Protein AF-A0AAD6XZE3-F1 (afdb_monomer_lite)

Radius of gyration: 22.95 Å; chains: 1; bounding box: 67×25×69 Å

InterPro domains:
  IPR045340 Domain of unknown function DUF6533 [PF20151] (30-71)

pLDDT: mean 84.62, std 9.64, range [57.0, 96.19]

Sequence (207 aa):
MSAASLAQEEEEFVAALQLFTGLRYFVSVPFITLVFDHLVTIDQEVTMIWTNPTVRWHSKLAFFINRYLPPAIISYVVYTQLTFFEPLRTCQFGPTPRVLTGMMCVTSLFDFALVALVLFNAIDRPRRTNIELISALENDGAGLFVTIFALRFSEVFISLYRPTAEVFVAVTTVWALCTMINSRFHMRLEGLALATARGAVIMLEDM

Secondary structure (DSSP, 8-state):
--HHHHHHHHHHHHHHHHHHHHHHHHTHHHHHHHHHHHHHHHHHHIIIIIS-TTS-HHHHHHHHHHHHHHHHHHHHHHHHHEEEEGGGTEEEEPPPPHHHHHHHHHHHHHHHHHHHHHHHHHHH----S--HHHHHHHHHHHHHHHHHHHHHHHHHHHHHHS-HHHHHHHHHHHHHHHHHHHHHHHHHHHHHHHHHHHHHHHHHH--

Structure (mmCIF, N/CA/C/O backbone):
data_AF-A0AAD6XZE3-F1
#
_entry.id   AF-A0AAD6XZE3-F1
#
loop_
_atom_site.group_PDB
_atom_site.id
_atom_site.type_symbol
_atom_site.label_atom_id
_atom_site.label_alt_id
_atom_site.label_comp_id
_atom_site.label_asym_id
_atom_site.label_entity_id
_atom_site.label_seq_id
_atom_site.pdbx_PDB_ins_code
_atom_site.Cartn_x
_atom_site.Cartn_y
_atom_site.Cartn_z
_atom_site.occupancy
_atom_site.B_iso_or_equiv
_atom_site.auth_seq_id
_atom_site.auth_comp_id
_atom_site.auth_asym_id
_atom_site.auth_atom_id
_atom_site.pdbx_PDB_model_num
ATOM 1 N N . MET A 1 1 ? 34.463 -1.446 -31.726 1.00 57.00 1 MET A N 1
ATOM 2 C CA . MET A 1 1 ? 33.698 -2.343 -30.833 1.00 57.00 1 MET A CA 1
ATOM 3 C C . MET A 1 1 ? 34.294 -3.732 -30.971 1.00 57.00 1 MET A C 1
ATOM 5 O O . MET A 1 1 ? 34.508 -4.146 -32.103 1.00 57.00 1 MET A O 1
ATOM 9 N N . SER A 1 2 ? 34.693 -4.382 -29.876 1.00 81.56 2 SER A N 1
ATOM 10 C CA . SER A 1 2 ? 35.358 -5.696 -29.928 1.00 81.56 2 SER A CA 1
ATOM 11 C C . SER A 1 2 ? 34.301 -6.809 -29.907 1.00 81.56 2 SER A C 1
ATOM 13 O O . SER A 1 2 ? 33.201 -6.604 -29.402 1.00 81.56 2 SER A O 1
ATOM 15 N N . ALA A 1 3 ? 34.606 -7.993 -30.441 1.00 78.38 3 ALA A N 1
ATOM 16 C CA . ALA A 1 3 ? 33.683 -9.132 -30.395 1.00 78.38 3 ALA A CA 1
ATOM 17 C C . ALA A 1 3 ? 33.263 -9.499 -28.954 1.00 78.38 3 ALA A C 1
ATOM 19 O O . ALA A 1 3 ? 32.143 -9.947 -28.736 1.00 78.38 3 ALA A O 1
ATOM 20 N N . ALA A 1 4 ? 34.124 -9.231 -27.966 1.00 78.25 4 ALA A N 1
ATOM 21 C CA . ALA A 1 4 ? 33.816 -9.452 -26.556 1.00 78.25 4 ALA A CA 1
ATOM 22 C C . ALA A 1 4 ? 32.782 -8.452 -26.009 1.00 78.25 4 ALA A C 1
ATOM 24 O O . ALA A 1 4 ? 31.942 -8.838 -25.207 1.00 78.25 4 ALA A O 1
ATOM 25 N N . SER A 1 5 ? 32.792 -7.192 -26.470 1.00 79.81 5 SER A N 1
ATOM 26 C CA . SER A 1 5 ? 31.780 -6.214 -26.041 1.00 79.81 5 SER A CA 1
ATOM 27 C C . SER A 1 5 ? 30.401 -6.516 -26.631 1.00 79.81 5 SER A C 1
ATOM 29 O O . SER A 1 5 ? 29.406 -6.274 -25.968 1.00 79.81 5 SER A O 1
ATOM 31 N N . LEU A 1 6 ? 30.347 -7.079 -27.845 1.00 79.94 6 LEU A N 1
ATOM 32 C CA . LEU A 1 6 ? 29.091 -7.506 -28.477 1.00 79.94 6 LEU A CA 1
ATOM 33 C C . LEU A 1 6 ? 28.470 -8.714 -27.769 1.00 79.94 6 LEU A C 1
ATOM 35 O O . LEU A 1 6 ? 27.278 -8.705 -27.490 1.00 79.94 6 LEU A O 1
ATOM 39 N N . ALA A 1 7 ? 29.278 -9.726 -27.442 1.00 78.94 7 ALA A N 1
ATOM 40 C CA . ALA A 1 7 ? 28.796 -10.902 -26.718 1.00 78.94 7 ALA A CA 1
ATOM 41 C C . ALA A 1 7 ? 28.277 -10.540 -25.315 1.00 78.94 7 ALA A C 1
ATOM 43 O O . ALA A 1 7 ? 27.267 -11.075 -24.870 1.00 78.94 7 ALA A O 1
ATOM 44 N N . GLN A 1 8 ? 28.942 -9.596 -24.641 1.00 85.62 8 GLN A N 1
ATOM 45 C CA . GLN A 1 8 ? 28.521 -9.117 -23.326 1.00 85.62 8 GLN A CA 1
ATOM 46 C C . GLN A 1 8 ? 27.208 -8.319 -23.388 1.00 85.62 8 GLN A C 1
ATOM 48 O O . GLN A 1 8 ? 26.347 -8.490 -22.530 1.00 85.62 8 GLN A O 1
ATOM 53 N N . GLU A 1 9 ? 27.027 -7.495 -24.421 1.00 82.75 9 GLU A N 1
ATOM 54 C CA . GLU A 1 9 ? 25.785 -6.746 -24.652 1.00 82.75 9 GLU A CA 1
ATOM 55 C C . GLU A 1 9 ? 24.608 -7.682 -24.988 1.00 82.75 9 GLU A C 1
ATOM 57 O O . GLU A 1 9 ? 23.484 -7.467 -24.535 1.00 82.75 9 GLU A O 1
ATOM 62 N N . GLU A 1 10 ? 24.866 -8.766 -25.725 1.00 83.44 10 GLU A N 1
ATOM 63 C CA . GLU A 1 10 ? 23.858 -9.773 -26.070 1.00 83.44 10 GLU A CA 1
ATOM 64 C C . GLU A 1 10 ? 23.417 -10.598 -24.848 1.00 83.44 10 GLU A C 1
ATOM 66 O O . GLU A 1 10 ? 22.222 -10.827 -24.654 1.00 83.44 10 GLU A O 1
ATOM 71 N N . GLU A 1 11 ? 24.350 -10.990 -23.976 1.00 83.44 11 GLU A N 1
ATOM 72 C CA . GLU A 1 11 ? 24.034 -11.713 -22.737 1.00 83.44 11 GLU A CA 1
ATOM 73 C C . 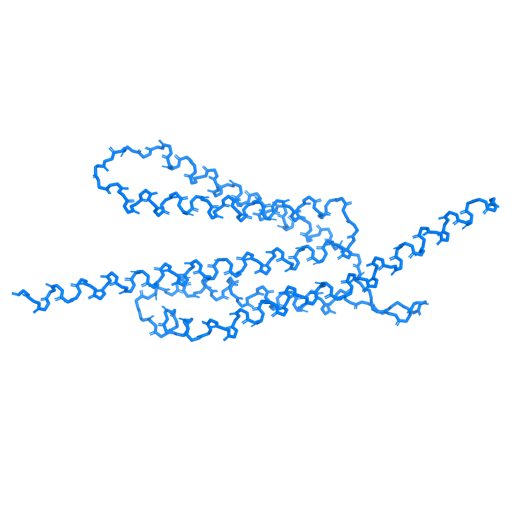GLU A 1 11 ? 23.236 -10.840 -21.753 1.00 83.44 11 GLU A C 1
ATOM 75 O O . GLU A 1 11 ? 22.233 -11.287 -21.186 1.00 83.44 11 GLU A O 1
ATOM 80 N N . GLU A 1 12 ? 23.614 -9.566 -21.613 1.00 81.88 12 GLU A N 1
ATOM 81 C CA . GLU A 1 12 ? 22.887 -8.587 -20.798 1.00 81.88 12 GLU A CA 1
ATOM 82 C C . GLU A 1 12 ? 21.468 -8.343 -21.345 1.00 81.88 12 GLU A C 1
ATOM 84 O O . GLU A 1 12 ? 20.495 -8.288 -20.583 1.00 81.88 12 GLU A O 1
ATOM 89 N N . PHE A 1 13 ? 21.317 -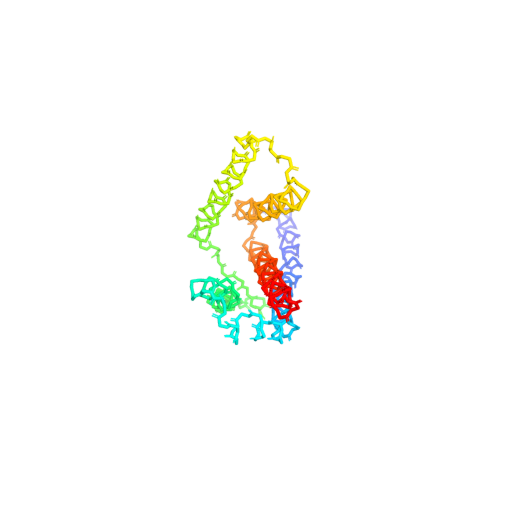8.300 -22.672 1.00 79.50 13 PHE A N 1
ATOM 90 C CA . PHE A 1 13 ? 20.022 -8.176 -23.338 1.00 79.50 13 PHE A CA 1
ATOM 91 C C . PHE A 1 13 ? 19.121 -9.405 -23.125 1.00 79.50 13 PHE A C 1
ATOM 93 O O . PHE A 1 13 ? 17.934 -9.256 -22.817 1.00 79.50 13 PHE A O 1
ATOM 100 N N . VAL A 1 14 ? 19.662 -10.623 -23.235 1.00 78.25 14 VAL A N 1
ATOM 101 C CA . VAL A 1 14 ? 18.907 -11.870 -23.006 1.00 78.25 14 VAL A CA 1
ATOM 102 C C . VAL A 1 14 ? 18.462 -11.989 -21.546 1.00 78.25 14 VAL A C 1
ATOM 104 O O . VAL A 1 14 ? 17.305 -12.339 -21.284 1.00 78.25 14 VAL A O 1
ATOM 107 N N . ALA A 1 15 ? 19.334 -11.647 -20.594 1.00 76.50 15 ALA A N 1
ATOM 108 C CA . ALA A 1 15 ? 18.998 -11.629 -19.172 1.00 76.50 15 ALA A CA 1
ATOM 109 C C . ALA A 1 15 ? 17.876 -10.621 -18.867 1.00 76.50 15 ALA A C 1
ATOM 111 O O . ALA A 1 15 ? 16.913 -10.948 -18.163 1.00 76.50 15 ALA A O 1
ATOM 112 N N . ALA A 1 16 ? 17.941 -9.423 -19.458 1.00 68.94 16 ALA A N 1
ATOM 113 C CA . ALA A 1 16 ? 16.872 -8.436 -19.355 1.00 68.94 16 ALA A CA 1
ATOM 114 C C . ALA A 1 16 ? 15.546 -8.985 -19.912 1.00 68.94 16 ALA A C 1
ATOM 116 O O . ALA A 1 16 ? 14.505 -8.851 -19.267 1.00 68.94 16 ALA A O 1
ATOM 117 N N . LEU A 1 17 ? 15.567 -9.670 -21.060 1.00 70.25 17 LEU A N 1
ATOM 118 C CA . LEU A 1 17 ? 14.371 -10.242 -21.692 1.00 70.25 17 LEU A CA 1
ATOM 119 C C . LEU A 1 17 ? 13.642 -11.264 -20.807 1.00 70.25 17 LEU A C 1
ATOM 121 O O . LEU A 1 17 ? 12.409 -11.256 -20.711 1.00 70.25 17 LEU A O 1
ATOM 125 N N . GLN A 1 18 ? 14.397 -12.152 -20.157 1.00 70.56 18 GLN A N 1
ATOM 126 C CA . GLN A 1 18 ? 13.839 -13.158 -19.251 1.00 70.56 18 GLN A CA 1
ATOM 127 C C . GLN A 1 18 ? 13.216 -12.504 -18.013 1.00 70.56 18 GLN A C 1
ATOM 129 O O . GLN A 1 18 ? 12.097 -12.857 -17.626 1.00 70.56 18 GLN A O 1
ATOM 134 N N . LEU A 1 19 ? 13.890 -11.496 -17.449 1.00 67.38 19 LEU A N 1
ATOM 135 C CA . LEU A 1 19 ? 13.384 -10.709 -16.326 1.00 67.38 19 LEU A CA 1
ATOM 136 C C . LEU A 1 19 ? 12.071 -9.990 -16.690 1.00 67.38 19 LEU A C 1
ATOM 138 O O . LEU A 1 19 ? 11.085 -10.087 -15.957 1.00 67.38 19 LEU A O 1
ATOM 142 N N . PHE A 1 20 ? 12.020 -9.336 -17.855 1.00 65.50 20 PHE A N 1
ATOM 143 C CA . PHE A 1 20 ? 10.817 -8.664 -18.360 1.00 65.50 20 PHE A CA 1
ATOM 144 C C . PHE A 1 20 ? 9.639 -9.628 -18.549 1.00 65.50 20 PHE A C 1
ATOM 146 O O . PHE A 1 20 ? 8.503 -9.303 -18.191 1.00 65.50 20 PHE A O 1
ATOM 153 N N . THR A 1 21 ? 9.899 -10.826 -19.077 1.00 65.00 21 THR A N 1
ATOM 154 C CA . THR A 1 21 ? 8.858 -11.837 -19.320 1.00 65.00 21 THR A CA 1
ATOM 155 C C . THR A 1 21 ? 8.277 -12.378 -18.013 1.00 65.00 21 THR A C 1
ATOM 157 O O . THR A 1 21 ? 7.060 -12.538 -17.905 1.00 65.00 21 THR A O 1
ATOM 160 N N . GLY A 1 22 ? 9.120 -12.603 -16.999 1.00 62.88 22 GLY A N 1
ATOM 161 C CA . GLY A 1 22 ? 8.670 -12.996 -15.665 1.00 62.88 22 GLY A CA 1
ATOM 162 C C . GLY A 1 22 ? 7.812 -11.912 -15.008 1.00 62.88 22 GLY A C 1
ATOM 163 O O . GLY A 1 22 ? 6.680 -12.175 -14.600 1.00 62.88 22 GLY A O 1
ATOM 164 N N . LEU A 1 23 ? 8.308 -10.670 -14.971 1.00 65.44 23 LEU A N 1
ATOM 165 C CA . LEU A 1 23 ? 7.661 -9.543 -14.281 1.00 65.44 23 LEU A CA 1
ATOM 166 C C . LEU A 1 23 ? 6.268 -9.195 -14.832 1.00 65.44 23 LEU A C 1
ATOM 168 O O . LEU A 1 23 ? 5.421 -8.713 -14.078 1.00 65.44 23 LEU A O 1
ATOM 172 N N . ARG A 1 24 ? 5.991 -9.501 -16.109 1.00 64.81 24 ARG A N 1
ATOM 173 C CA . ARG A 1 24 ? 4.678 -9.286 -16.745 1.00 64.81 24 ARG A CA 1
ATOM 174 C C . ARG A 1 24 ? 3.528 -9.920 -15.960 1.00 64.81 24 ARG A C 1
ATOM 176 O O . ARG A 1 24 ? 2.470 -9.308 -15.820 1.00 64.81 24 ARG A O 1
ATOM 183 N N . TYR A 1 25 ? 3.724 -11.134 -15.452 1.00 67.19 25 TYR A N 1
ATOM 184 C CA . TYR A 1 25 ? 2.686 -11.846 -14.706 1.00 67.19 25 TYR A CA 1
ATOM 185 C C . TYR A 1 25 ? 2.654 -11.436 -13.232 1.00 67.19 25 TYR A C 1
ATOM 187 O O . TYR A 1 25 ? 1.579 -11.392 -12.633 1.00 67.19 25 TYR A O 1
ATOM 195 N N . PHE A 1 26 ? 3.800 -11.052 -12.664 1.00 78.69 26 PHE A N 1
ATOM 196 C CA . PHE A 1 26 ? 3.901 -10.699 -11.248 1.00 78.69 26 PHE A CA 1
ATOM 197 C C . PHE A 1 26 ? 3.143 -9.426 -10.864 1.00 78.69 26 PHE A C 1
ATOM 199 O O . PHE A 1 26 ? 2.644 -9.374 -9.749 1.00 78.69 26 PHE A O 1
ATOM 206 N N . VAL A 1 27 ? 2.966 -8.443 -11.759 1.00 77.44 27 VAL A N 1
ATOM 207 C CA . VAL A 1 27 ? 2.152 -7.241 -11.449 1.00 77.44 27 VAL A CA 1
ATOM 208 C C . VAL A 1 27 ? 0.665 -7.577 -11.272 1.00 77.44 27 VAL A C 1
ATOM 210 O O . VAL A 1 27 ? -0.040 -6.924 -10.505 1.00 77.44 27 VAL A O 1
ATOM 213 N N . SER A 1 28 ? 0.170 -8.613 -11.954 1.00 82.31 28 SER A N 1
ATOM 214 C CA . SER A 1 28 ? -1.251 -8.987 -11.887 1.00 82.31 28 SER A CA 1
ATOM 215 C C . SER A 1 28 ? -1.600 -9.732 -10.596 1.00 82.31 28 SER A C 1
ATOM 217 O O . SER A 1 28 ? -2.721 -9.623 -10.106 1.00 82.31 28 SER A O 1
ATOM 219 N N . VAL A 1 29 ? -0.641 -10.461 -10.016 1.00 89.00 29 VAL A N 1
ATOM 220 C CA . VAL A 1 29 ? -0.820 -11.247 -8.783 1.00 89.00 29 VAL A CA 1
ATOM 221 C C . VAL A 1 29 ? -1.329 -10.407 -7.600 1.00 89.00 29 VAL A C 1
ATOM 223 O O . VAL A 1 29 ? -2.368 -10.770 -7.037 1.00 89.00 29 VAL A O 1
ATOM 226 N N . PRO A 1 30 ? -0.681 -9.291 -7.205 1.00 89.31 30 PRO A N 1
ATOM 227 C CA . PRO A 1 30 ? -1.145 -8.501 -6.073 1.00 89.31 30 PRO A CA 1
ATOM 228 C C . PRO A 1 30 ? -2.511 -7.874 -6.337 1.00 89.31 30 PRO A C 1
ATOM 230 O O . PRO A 1 30 ? -3.341 -7.852 -5.435 1.00 89.31 30 PRO A O 1
ATOM 233 N N . PHE A 1 31 ? -2.797 -7.453 -7.573 1.00 87.75 31 PHE A N 1
ATOM 234 C CA . PHE A 1 31 ? -4.112 -6.928 -7.938 1.00 87.75 31 PHE A CA 1
ATOM 235 C C . PHE A 1 31 ? -5.218 -7.981 -7.787 1.00 87.75 31 PHE A C 1
ATOM 237 O O . PHE A 1 31 ? -6.228 -7.723 -7.135 1.00 87.75 31 PHE A O 1
ATOM 244 N N . ILE A 1 32 ? -5.009 -9.187 -8.328 1.00 91.00 32 ILE A N 1
ATOM 245 C CA . ILE A 1 32 ? -5.959 -10.302 -8.196 1.00 91.00 32 ILE A CA 1
ATOM 246 C C . ILE A 1 32 ? -6.165 -10.653 -6.724 1.00 91.00 32 ILE A C 1
ATOM 248 O O . ILE A 1 32 ? -7.298 -10.859 -6.302 1.00 91.00 32 ILE A O 1
ATOM 252 N N . THR A 1 33 ? -5.093 -10.672 -5.932 1.00 92.44 33 THR A N 1
ATOM 253 C CA . THR A 1 33 ? -5.173 -10.937 -4.488 1.00 92.44 33 THR A CA 1
ATOM 254 C C . THR A 1 33 ? -6.019 -9.883 -3.772 1.00 92.44 33 THR A C 1
ATOM 256 O O . THR A 1 33 ? -6.848 -10.226 -2.935 1.00 92.44 33 THR A O 1
ATOM 259 N N . LEU A 1 34 ? -5.865 -8.608 -4.139 1.00 92.31 34 LEU A N 1
ATOM 260 C CA . LEU A 1 34 ? -6.623 -7.489 -3.579 1.00 92.31 34 LEU A CA 1
ATOM 261 C C . LEU A 1 34 ? -8.120 -7.595 -3.919 1.00 92.31 34 LEU A C 1
ATOM 263 O O . LEU A 1 34 ? -8.971 -7.410 -3.048 1.00 92.31 34 LEU A O 1
ATOM 267 N N . VAL A 1 35 ? -8.445 -7.934 -5.172 1.00 91.88 35 VAL A N 1
ATOM 268 C CA . VAL A 1 35 ? -9.828 -8.169 -5.623 1.00 91.88 35 VAL A CA 1
ATOM 269 C C . VAL A 1 35 ? -10.423 -9.391 -4.928 1.00 91.88 35 VAL A C 1
ATOM 271 O O . VAL A 1 35 ? -11.552 -9.339 -4.448 1.00 91.88 35 VAL A O 1
ATOM 274 N N . PHE A 1 36 ? -9.666 -10.481 -4.829 1.00 94.69 36 PHE A N 1
ATOM 275 C CA . PHE A 1 36 ? -10.096 -11.684 -4.128 1.00 94.69 36 PHE A CA 1
ATOM 276 C C . PHE A 1 36 ? -10.393 -11.398 -2.652 1.00 94.69 36 PHE A C 1
ATOM 278 O O . PHE A 1 36 ? -11.437 -11.808 -2.151 1.00 94.69 36 PHE A O 1
ATOM 285 N N . ASP A 1 37 ? -9.529 -10.638 -1.974 1.00 95.50 37 ASP A N 1
ATOM 286 C CA . ASP A 1 37 ? -9.755 -10.224 -0.588 1.00 95.50 37 ASP A CA 1
ATOM 287 C C . ASP A 1 37 ? -11.048 -9.410 -0.436 1.00 95.50 37 ASP A C 1
ATOM 289 O O . ASP A 1 37 ? -11.786 -9.654 0.511 1.00 95.50 37 ASP A O 1
ATOM 293 N N . HIS A 1 38 ? -11.380 -8.524 -1.386 1.00 93.19 38 HIS A N 1
ATOM 294 C CA . HIS A 1 38 ? -12.666 -7.807 -1.389 1.00 93.19 38 HIS A CA 1
ATOM 295 C C . HIS A 1 38 ? -13.856 -8.754 -1.490 1.00 93.19 38 HIS A C 1
ATOM 297 O O . HIS A 1 38 ? -14.806 -8.631 -0.723 1.00 93.19 38 HIS A O 1
ATOM 303 N N . LEU A 1 39 ? -13.811 -9.700 -2.428 1.00 95.38 39 LEU A N 1
ATOM 304 C CA . LEU A 1 39 ? -14.911 -10.639 -2.640 1.00 95.38 39 LEU A CA 1
ATOM 305 C C . LEU A 1 39 ? -15.151 -11.520 -1.412 1.00 95.38 39 LEU A C 1
ATOM 307 O O . LEU A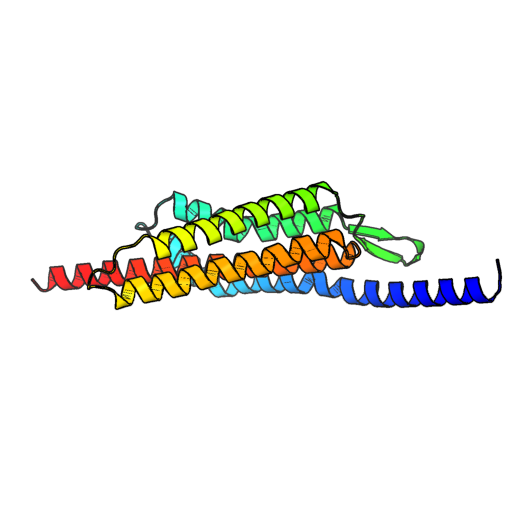 1 39 ? -16.299 -11.810 -1.087 1.00 95.38 39 LEU A O 1
ATOM 311 N N . VAL A 1 40 ? -14.080 -11.930 -0.730 1.00 96.19 40 VAL A N 1
ATOM 312 C CA . VAL A 1 40 ? -14.164 -12.805 0.444 1.00 96.19 40 VAL A CA 1
ATOM 313 C C . VAL A 1 40 ? -14.655 -12.075 1.693 1.00 96.19 40 VAL A C 1
ATOM 315 O O . VAL A 1 40 ? -15.243 -12.724 2.549 1.00 96.19 40 VAL A O 1
ATOM 318 N N . THR A 1 41 ? -14.418 -10.767 1.834 1.00 95.44 41 THR A N 1
ATOM 319 C CA . THR A 1 41 ? -14.785 -10.028 3.058 1.00 95.44 41 THR A CA 1
ATOM 320 C C . THR A 1 41 ? -15.995 -9.115 2.904 1.00 95.44 41 THR A C 1
ATOM 322 O O . THR A 1 41 ? -16.363 -8.440 3.864 1.00 95.44 41 THR A O 1
ATOM 325 N N . ILE A 1 42 ? -16.616 -9.047 1.725 1.00 95.12 42 ILE A N 1
ATOM 326 C CA . ILE A 1 42 ? -17.704 -8.094 1.461 1.00 95.12 42 ILE A CA 1
ATOM 327 C C . ILE A 1 42 ? -18.907 -8.286 2.395 1.00 95.12 42 ILE A C 1
ATOM 329 O O . ILE A 1 42 ? -19.545 -7.315 2.794 1.00 95.12 42 ILE A O 1
ATOM 333 N N . ASP A 1 43 ? -19.199 -9.521 2.796 1.00 95.38 43 ASP A N 1
ATOM 334 C CA . ASP A 1 43 ? -20.248 -9.858 3.759 1.00 95.38 43 ASP A CA 1
ATOM 335 C C . ASP A 1 43 ? -19.976 -9.230 5.139 1.00 95.38 43 ASP A C 1
ATOM 337 O O . ASP A 1 43 ? -20.853 -8.607 5.752 1.00 95.38 43 ASP A O 1
ATOM 341 N N . GLN A 1 44 ? -18.730 -9.327 5.603 1.00 93.81 44 GLN A N 1
ATOM 342 C CA . GLN A 1 44 ? -18.266 -8.733 6.856 1.00 93.81 44 GLN A CA 1
ATOM 343 C C . GLN A 1 44 ? -18.251 -7.206 6.765 1.00 93.81 44 GLN A C 1
ATOM 345 O O . GLN A 1 44 ? -18.684 -6.528 7.693 1.00 93.81 44 GLN A O 1
ATOM 350 N N . GLU A 1 45 ? -17.826 -6.647 5.633 1.00 94.44 45 GLU A N 1
ATOM 351 C CA . GLU A 1 45 ? -17.817 -5.199 5.402 1.00 94.44 45 GLU A CA 1
ATOM 352 C C . GLU A 1 45 ? -19.224 -4.604 5.472 1.00 94.44 45 GLU A C 1
ATOM 354 O O . GLU A 1 45 ? -19.454 -3.599 6.154 1.00 94.44 45 GLU A O 1
ATOM 359 N N . VAL A 1 46 ? -20.181 -5.239 4.788 1.00 95.25 46 VAL A N 1
ATOM 360 C CA . VAL A 1 46 ? -21.579 -4.802 4.777 1.00 95.25 46 VAL A CA 1
ATOM 361 C C . VAL A 1 46 ? -22.133 -4.792 6.191 1.00 95.25 46 VAL A C 1
ATOM 363 O O . VAL A 1 46 ? -22.663 -3.768 6.613 1.00 95.25 46 VAL A O 1
ATOM 366 N N . THR A 1 47 ? -21.943 -5.877 6.940 1.00 92.62 47 THR A N 1
ATOM 367 C CA . THR A 1 47 ? -22.511 -6.030 8.284 1.00 92.62 47 THR A CA 1
ATOM 368 C C . THR A 1 47 ? -21.835 -5.147 9.336 1.00 92.62 47 THR A C 1
ATOM 370 O O . THR A 1 47 ? -22.527 -4.484 10.112 1.00 92.62 47 THR A O 1
ATOM 373 N N . MET A 1 48 ? -20.500 -5.111 9.371 1.00 92.62 48 MET A N 1
ATOM 374 C CA . MET A 1 48 ? -19.735 -4.456 10.438 1.00 92.62 48 MET A CA 1
ATOM 375 C C . MET A 1 48 ? -19.550 -2.954 10.214 1.00 92.62 48 MET A C 1
ATOM 377 O O . MET A 1 48 ? -19.533 -2.206 11.191 1.00 92.62 48 MET A O 1
ATOM 381 N N . ILE A 1 49 ? -19.438 -2.502 8.958 1.00 94.44 49 ILE A N 1
ATOM 382 C CA . ILE A 1 49 ? -19.130 -1.104 8.618 1.00 94.44 49 ILE A CA 1
ATOM 383 C C . ILE A 1 49 ? -20.350 -0.397 8.034 1.00 94.44 49 ILE A C 1
ATOM 385 O O . ILE A 1 49 ? -20.781 0.641 8.544 1.00 94.44 49 ILE A O 1
ATOM 389 N N . TRP A 1 50 ? -20.916 -0.927 6.948 1.00 94.75 50 TRP A N 1
ATOM 390 C CA . TRP A 1 50 ? -21.879 -0.170 6.148 1.00 94.75 50 TRP A CA 1
ATOM 391 C C . TRP A 1 50 ? -23.245 -0.076 6.815 1.00 94.75 50 TRP A C 1
ATOM 393 O O . TRP A 1 50 ? -23.725 1.036 7.058 1.00 94.75 50 TRP A O 1
ATOM 403 N N . THR A 1 51 ? -23.831 -1.216 7.179 1.00 94.00 51 THR A N 1
ATOM 404 C CA . THR A 1 51 ? -25.151 -1.274 7.821 1.00 94.00 51 THR A CA 1
ATOM 405 C C . THR A 1 51 ? -25.108 -0.901 9.292 1.00 94.00 51 THR A C 1
ATOM 407 O O . THR A 1 51 ? -26.141 -0.564 9.861 1.00 94.00 51 THR A O 1
ATOM 410 N N . ASN A 1 52 ? -23.933 -0.952 9.919 1.00 88.88 52 ASN A N 1
ATOM 411 C CA . ASN A 1 52 ? -23.801 -0.680 11.337 1.00 88.88 52 ASN A CA 1
ATOM 412 C C . ASN A 1 52 ? -23.983 0.827 11.639 1.00 88.88 52 ASN A C 1
ATOM 414 O O . ASN A 1 52 ? -23.182 1.649 11.169 1.00 88.88 52 ASN A O 1
ATOM 418 N N . PRO A 1 53 ? -25.007 1.220 12.421 1.00 88.25 53 PRO A N 1
ATOM 419 C CA . PRO A 1 53 ? -25.231 2.616 12.782 1.00 88.25 53 PRO A CA 1
ATOM 420 C C . PRO A 1 53 ? -24.263 3.123 13.862 1.00 88.25 53 PRO A C 1
ATOM 422 O O . PRO A 1 53 ? -24.123 4.333 14.015 1.00 88.25 53 PRO A O 1
ATOM 425 N N . THR A 1 54 ? -23.583 2.239 14.603 1.00 87.44 54 THR A N 1
ATOM 426 C CA . THR A 1 54 ? -22.663 2.652 15.678 1.00 87.44 54 THR A CA 1
ATOM 427 C C . THR A 1 54 ? -21.340 3.192 15.139 1.00 87.44 54 THR A C 1
ATOM 429 O O . THR A 1 54 ? -20.667 3.969 15.819 1.00 87.44 54 THR A O 1
ATOM 432 N N . VAL A 1 55 ? -20.962 2.803 13.918 1.00 89.38 55 VAL A N 1
ATOM 433 C CA . VAL A 1 55 ? -19.723 3.257 13.279 1.00 89.38 55 VAL A CA 1
ATOM 434 C C . VAL A 1 55 ? -19.876 4.707 12.844 1.00 89.38 55 VAL A C 1
ATOM 436 O O . VAL A 1 55 ? -20.769 5.066 12.071 1.00 89.38 55 VAL A O 1
ATOM 439 N N . ARG A 1 56 ? -18.958 5.553 13.309 1.00 92.00 56 ARG A N 1
ATOM 440 C CA . ARG A 1 56 ? -18.929 6.977 12.962 1.00 92.00 56 ARG A CA 1
ATOM 441 C C . ARG A 1 56 ? -18.606 7.170 11.483 1.00 92.00 56 ARG A C 1
ATOM 443 O O . ARG A 1 56 ? -17.817 6.431 10.898 1.00 92.00 56 ARG A O 1
ATOM 450 N N . TRP A 1 57 ? -19.149 8.231 10.889 1.00 92.56 57 TRP A N 1
ATOM 451 C CA . TRP A 1 57 ? -18.981 8.502 9.458 1.00 92.56 57 TRP A CA 1
ATOM 452 C C . TRP A 1 57 ? -17.510 8.653 9.032 1.00 92.56 57 TRP A C 1
ATOM 454 O O . TRP A 1 57 ? -17.142 8.190 7.957 1.00 92.56 57 TRP A O 1
ATOM 464 N N . HIS A 1 58 ? -16.657 9.238 9.883 1.00 92.44 58 HIS A N 1
ATOM 465 C CA . HIS A 1 58 ? -15.224 9.376 9.605 1.00 92.44 58 HIS A CA 1
ATOM 466 C C . HIS A 1 58 ? -14.522 8.022 9.475 1.00 92.44 58 HIS A C 1
ATOM 468 O O . HIS A 1 58 ? -13.701 7.859 8.579 1.00 92.44 58 HIS A O 1
ATOM 474 N N . SER A 1 59 ? -14.867 7.043 10.319 1.00 90.25 59 SER A N 1
ATOM 475 C CA . SER A 1 59 ? -14.324 5.683 10.228 1.00 90.25 59 SER A CA 1
ATOM 476 C C . SER A 1 59 ? -14.787 4.999 8.943 1.00 90.25 59 SER A C 1
ATOM 478 O O . SER A 1 59 ? -13.967 4.408 8.246 1.00 90.25 59 SER A O 1
ATOM 480 N N . LYS A 1 60 ? -16.063 5.168 8.558 1.00 93.06 60 LYS A N 1
ATOM 481 C CA . LYS A 1 60 ? -16.582 4.662 7.272 1.00 93.06 60 LYS A CA 1
ATOM 482 C C . LYS A 1 60 ? -15.845 5.278 6.085 1.00 93.06 60 LYS A C 1
ATOM 484 O O . LYS A 1 60 ? -15.453 4.561 5.170 1.00 93.06 60 LYS A O 1
ATOM 489 N N . LEU A 1 61 ? -15.617 6.593 6.110 1.00 94.75 61 LEU A N 1
ATOM 490 C CA . LEU A 1 61 ? -14.875 7.287 5.059 1.00 94.75 61 LEU A CA 1
ATOM 491 C C . LEU A 1 61 ? -13.408 6.836 5.012 1.00 94.75 61 LEU A C 1
ATOM 493 O O . LEU A 1 61 ? -12.893 6.557 3.934 1.00 94.75 61 LEU A O 1
ATOM 497 N N . ALA A 1 62 ? -12.741 6.727 6.161 1.00 92.88 62 ALA A N 1
ATOM 498 C CA . ALA A 1 62 ? -11.364 6.247 6.237 1.00 92.88 62 ALA A CA 1
ATOM 499 C C . ALA A 1 62 ? -11.243 4.804 5.724 1.00 92.88 62 ALA A C 1
ATOM 501 O O . ALA A 1 62 ? -10.322 4.503 4.966 1.00 92.88 62 ALA A O 1
ATOM 502 N N . PHE A 1 63 ? -12.196 3.935 6.078 1.00 94.75 63 PHE A N 1
ATOM 503 C CA . PHE A 1 63 ? -12.286 2.580 5.544 1.00 94.75 63 PHE A CA 1
ATOM 504 C C . PHE A 1 63 ? -12.486 2.602 4.029 1.00 94.75 63 PHE A C 1
ATOM 506 O O . PHE A 1 63 ? -11.719 1.967 3.317 1.00 94.75 63 PHE A O 1
ATOM 513 N N . PHE A 1 64 ? -13.439 3.392 3.521 1.00 95.44 64 PHE A N 1
ATOM 514 C CA . PHE A 1 64 ? -13.695 3.523 2.086 1.00 95.44 64 PHE A CA 1
ATOM 515 C C . PHE A 1 64 ? -12.436 3.915 1.309 1.00 95.44 64 PHE A C 1
ATOM 517 O O . PHE A 1 64 ? -12.060 3.259 0.338 1.00 95.44 64 PHE A O 1
ATOM 524 N N . ILE A 1 65 ? -11.771 4.979 1.766 1.00 94.00 65 ILE A N 1
ATOM 525 C CA . ILE A 1 65 ? -10.559 5.502 1.142 1.00 94.00 65 ILE A CA 1
ATOM 526 C C . ILE A 1 65 ? -9.454 4.448 1.195 1.00 94.00 65 ILE A C 1
ATOM 528 O O . ILE A 1 65 ? -8.826 4.192 0.178 1.00 94.00 65 ILE A O 1
ATOM 532 N N . ASN A 1 66 ? -9.216 3.802 2.337 1.00 92.56 66 ASN A N 1
ATOM 533 C CA . ASN A 1 66 ? -8.155 2.799 2.452 1.00 92.56 66 ASN A CA 1
ATOM 534 C C . ASN A 1 66 ? -8.439 1.539 1.615 1.00 92.56 66 ASN A C 1
ATOM 536 O O . ASN A 1 66 ? -7.515 0.957 1.051 1.00 92.56 66 ASN A O 1
ATOM 540 N N . ARG A 1 67 ? -9.709 1.137 1.519 1.00 94.44 67 ARG A N 1
ATOM 541 C CA . ARG A 1 67 ? -10.153 -0.117 0.903 1.00 94.44 67 ARG A CA 1
ATOM 542 C C . ARG A 1 67 ? -10.257 -0.021 -0.619 1.00 94.44 67 ARG A C 1
ATOM 544 O O . ARG A 1 67 ? -9.629 -0.805 -1.324 1.00 94.44 67 ARG A O 1
ATOM 551 N N . TYR A 1 68 ? -10.999 0.967 -1.121 1.00 94.00 68 TYR A N 1
ATOM 552 C CA . TYR A 1 68 ? -11.411 1.039 -2.528 1.00 94.00 68 TYR A CA 1
ATOM 553 C C . TYR A 1 68 ? -10.530 1.957 -3.379 1.00 94.00 68 TYR A C 1
ATOM 555 O O . TYR A 1 68 ? -10.425 1.762 -4.591 1.00 94.00 68 TYR A O 1
ATOM 563 N N . LEU A 1 69 ? -9.872 2.951 -2.775 1.00 92.12 69 LEU A N 1
ATOM 564 C CA . LEU A 1 69 ? -9.023 3.871 -3.533 1.00 92.12 69 LEU A CA 1
ATOM 565 C C . LEU A 1 69 ? -7.743 3.197 -4.068 1.00 92.12 69 LEU A C 1
ATOM 567 O O . LEU A 1 69 ? -7.420 3.427 -5.233 1.00 92.12 69 LEU A O 1
ATOM 571 N N . PRO A 1 70 ? -7.026 2.338 -3.312 1.00 90.25 70 PRO A N 1
ATOM 572 C CA . PRO A 1 70 ? -5.818 1.680 -3.810 1.00 90.25 70 PRO A CA 1
ATOM 573 C C . PRO A 1 70 ? -6.018 0.835 -5.074 1.00 90.25 70 PRO A C 1
ATOM 575 O O . PRO A 1 70 ? -5.290 1.081 -6.035 1.00 90.25 70 PRO A O 1
ATOM 578 N N . PRO A 1 71 ? -6.995 -0.093 -5.172 1.00 90.69 71 PRO A N 1
ATOM 579 C CA . PRO A 1 71 ? -7.195 -0.843 -6.412 1.00 90.69 71 PRO A CA 1
ATOM 580 C C . PRO A 1 71 ? -7.571 0.067 -7.593 1.00 90.69 71 PRO A C 1
ATOM 582 O O . PRO A 1 71 ? -7.137 -0.193 -8.718 1.00 90.69 71 PRO A O 1
ATOM 585 N N . ALA A 1 72 ? -8.306 1.161 -7.355 1.00 91.62 72 ALA A N 1
ATOM 586 C CA . ALA A 1 72 ? -8.618 2.146 -8.390 1.00 91.62 72 ALA A CA 1
ATOM 587 C C . ALA A 1 72 ? -7.361 2.884 -8.882 1.00 91.62 72 ALA A C 1
ATOM 589 O O . ALA A 1 72 ? -7.141 2.983 -10.091 1.00 91.62 72 ALA A O 1
ATOM 590 N N . ILE A 1 73 ? -6.498 3.346 -7.967 1.00 89.00 73 ILE A N 1
ATOM 591 C CA . ILE A 1 73 ? -5.244 4.014 -8.338 1.00 89.00 73 ILE A CA 1
ATOM 592 C C . ILE A 1 73 ? -4.300 3.039 -9.044 1.00 89.00 73 ILE A C 1
ATOM 594 O O . ILE A 1 73 ? -3.744 3.396 -10.078 1.00 89.00 73 ILE A O 1
ATOM 598 N N . ILE A 1 74 ? -4.143 1.810 -8.544 1.00 87.38 74 ILE A N 1
ATOM 599 C CA . ILE A 1 74 ? -3.306 0.787 -9.189 1.00 87.38 74 ILE A CA 1
ATOM 600 C C . ILE A 1 74 ? -3.787 0.538 -10.622 1.00 87.38 74 ILE A C 1
ATOM 602 O O . ILE A 1 74 ? -2.977 0.568 -11.546 1.00 87.38 74 ILE A O 1
ATOM 606 N N . SER A 1 75 ? -5.097 0.377 -10.829 1.00 88.88 75 SER A N 1
ATOM 607 C CA . SER A 1 75 ? -5.677 0.182 -12.166 1.00 88.88 75 SER A CA 1
ATOM 608 C C . SER A 1 75 ? -5.383 1.363 -13.095 1.00 88.88 75 SER A C 1
ATOM 610 O O . SER A 1 75 ? -4.964 1.170 -14.235 1.00 88.88 75 SER A O 1
ATOM 612 N N . TYR A 1 76 ? -5.548 2.591 -12.598 1.00 89.62 76 TYR A N 1
ATOM 613 C CA . TYR A 1 76 ? -5.260 3.811 -13.352 1.00 89.62 76 TYR A CA 1
ATOM 614 C C . TYR A 1 76 ? -3.771 3.950 -13.708 1.00 89.62 76 TYR A C 1
ATOM 616 O O . TYR A 1 76 ? -3.418 4.281 -14.842 1.00 89.62 76 TYR A O 1
ATOM 624 N N . VAL A 1 77 ? -2.877 3.666 -12.759 1.00 84.62 77 VAL A N 1
ATOM 625 C CA . VAL A 1 77 ? -1.426 3.712 -12.977 1.00 84.62 77 VAL A CA 1
ATOM 626 C C . VAL A 1 77 ? -1.009 2.659 -13.998 1.00 84.62 77 VAL A C 1
ATOM 628 O O . VAL A 1 77 ? -0.311 2.991 -14.949 1.00 84.62 77 VAL A O 1
ATOM 631 N N . VAL A 1 78 ? -1.477 1.415 -13.869 1.00 84.00 78 VAL A N 1
ATOM 632 C CA . VAL A 1 78 ? -1.174 0.358 -14.845 1.00 84.00 78 VAL A CA 1
ATOM 633 C C . VAL A 1 78 ? -1.660 0.758 -16.237 1.00 84.00 78 VAL A C 1
ATOM 635 O O . VAL A 1 78 ? -0.894 0.653 -17.189 1.00 84.00 78 VAL A O 1
ATOM 638 N N . TYR A 1 79 ? -2.881 1.284 -16.358 1.00 86.75 79 TYR A N 1
ATOM 639 C CA . TYR A 1 79 ? -3.429 1.732 -17.639 1.00 86.75 79 TYR A CA 1
ATOM 640 C C . TYR A 1 79 ? -2.591 2.841 -18.293 1.00 86.75 79 TYR A C 1
ATOM 642 O O . TYR A 1 79 ? -2.320 2.787 -19.488 1.00 86.75 79 TYR A O 1
ATOM 650 N N . THR A 1 80 ? -2.156 3.837 -17.517 1.00 86.75 80 THR A N 1
ATOM 651 C CA . THR A 1 80 ? -1.407 4.992 -18.046 1.00 86.75 80 THR A CA 1
ATOM 652 C C . THR A 1 80 ? 0.074 4.714 -18.299 1.00 86.75 80 THR A C 1
ATOM 654 O O . THR A 1 80 ? 0.689 5.417 -19.096 1.00 86.75 80 THR A O 1
ATOM 657 N N . GLN A 1 81 ? 0.664 3.721 -17.628 1.00 85.06 81 GLN A N 1
ATOM 658 C CA . GLN A 1 81 ? 2.093 3.399 -17.735 1.00 85.06 81 GLN A CA 1
ATOM 659 C C . GLN A 1 81 ? 2.389 2.257 -18.711 1.00 85.06 81 GLN A C 1
ATOM 661 O O . GLN A 1 81 ? 3.554 2.024 -19.037 1.00 85.06 81 GLN A O 1
ATOM 666 N N . LEU A 1 82 ? 1.369 1.537 -19.181 1.00 86.25 82 LEU A N 1
ATOM 667 C CA . LEU A 1 82 ? 1.541 0.457 -20.142 1.00 86.25 82 LEU A CA 1
ATOM 668 C C . LEU A 1 82 ? 1.767 1.031 -21.546 1.00 86.25 82 LEU A C 1
ATOM 670 O O . LEU A 1 82 ? 0.902 1.695 -22.111 1.00 86.25 82 LEU A O 1
ATOM 674 N N . THR A 1 83 ? 2.927 0.745 -22.127 1.00 86.69 83 THR A N 1
ATOM 675 C CA . THR A 1 83 ? 3.291 1.179 -23.481 1.00 86.69 83 THR A CA 1
ATOM 676 C C . THR A 1 83 ? 3.627 -0.027 -24.349 1.00 86.69 83 THR A C 1
ATOM 678 O O . THR A 1 83 ? 4.182 -1.016 -23.867 1.00 86.69 83 THR A O 1
ATOM 681 N N . PHE A 1 84 ? 3.267 0.028 -25.632 1.00 86.06 84 PHE A N 1
ATOM 682 C CA . PHE A 1 84 ? 3.608 -1.028 -26.581 1.00 86.06 84 PHE A CA 1
ATOM 683 C C . PHE A 1 84 ? 5.029 -0.821 -27.109 1.00 86.06 84 PHE A C 1
ATOM 685 O O . PHE A 1 84 ? 5.359 0.257 -27.603 1.00 86.06 84 PHE A O 1
ATOM 692 N N . PHE A 1 85 ? 5.868 -1.849 -26.998 1.00 84.88 85 PHE A N 1
ATOM 693 C CA . PHE A 1 85 ? 7.239 -1.837 -27.491 1.00 84.88 85 PHE A CA 1
ATOM 694 C C . PHE A 1 85 ? 7.342 -2.672 -28.767 1.00 84.88 85 PHE A C 1
ATOM 696 O O . PHE A 1 85 ? 7.374 -3.906 -28.727 1.00 84.88 85 PHE A O 1
ATOM 703 N N . GLU A 1 86 ? 7.400 -1.972 -29.901 1.00 88.38 86 GLU A N 1
ATOM 704 C CA . GLU A 1 86 ? 7.391 -2.556 -31.247 1.00 88.38 86 GLU A CA 1
ATOM 705 C C . GLU A 1 86 ? 8.467 -3.640 -31.464 1.00 88.38 86 GLU A C 1
ATOM 707 O O . GLU A 1 86 ? 8.115 -4.715 -31.954 1.00 88.38 86 GLU A O 1
ATOM 712 N N . PRO A 1 87 ? 9.744 -3.455 -31.054 1.00 83.69 87 PRO A N 1
ATOM 713 C CA . PRO A 1 87 ? 10.799 -4.428 -31.356 1.00 83.69 87 PRO A CA 1
ATOM 714 C C . PRO A 1 87 ? 10.579 -5.818 -30.746 1.00 83.69 87 PRO A C 1
ATOM 716 O O . PRO A 1 87 ? 11.012 -6.812 -31.321 1.00 83.69 87 PRO A O 1
ATOM 719 N N . LEU A 1 88 ? 9.891 -5.900 -29.603 1.00 77.69 88 LEU A N 1
ATOM 720 C CA . LEU A 1 88 ? 9.603 -7.166 -28.914 1.00 77.69 88 LEU A CA 1
ATOM 721 C C . LEU A 1 88 ? 8.127 -7.572 -29.007 1.00 77.69 88 LEU A C 1
ATOM 723 O O . LEU A 1 88 ? 7.742 -8.587 -28.429 1.00 77.69 88 LEU A O 1
ATOM 727 N N . ARG A 1 89 ? 7.293 -6.783 -29.705 1.00 83.25 89 ARG A N 1
ATOM 728 C CA . ARG A 1 89 ? 5.833 -6.967 -29.806 1.00 83.25 89 ARG A CA 1
ATOM 729 C C . ARG A 1 89 ? 5.175 -7.257 -28.453 1.00 83.25 89 ARG A C 1
ATOM 731 O O . ARG A 1 89 ? 4.303 -8.119 -28.335 1.00 83.25 89 ARG A O 1
ATOM 738 N N . THR A 1 90 ? 5.613 -6.549 -27.418 1.00 81.62 90 THR A N 1
ATOM 739 C CA . THR A 1 90 ? 5.148 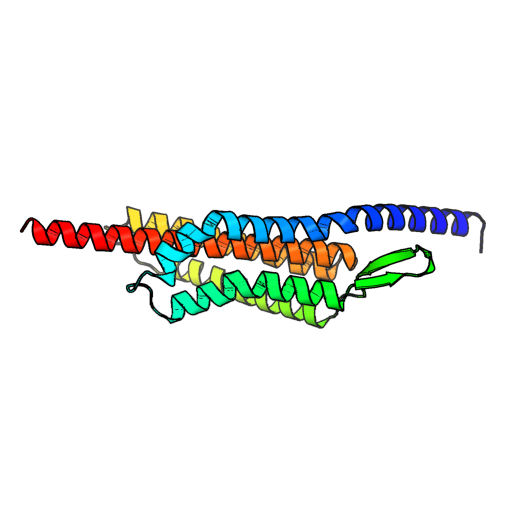-6.749 -26.043 1.00 81.62 90 THR A CA 1
ATOM 740 C C . THR A 1 90 ? 4.797 -5.421 -25.394 1.00 81.62 90 THR A C 1
ATOM 742 O O . THR A 1 90 ? 5.257 -4.360 -25.814 1.00 81.62 90 THR A O 1
ATOM 745 N N . CYS A 1 91 ? 3.979 -5.481 -24.349 1.00 83.12 91 CYS A N 1
ATOM 746 C CA . CYS A 1 91 ? 3.716 -4.331 -23.501 1.00 83.12 91 CYS A CA 1
ATOM 747 C C . CYS A 1 91 ? 4.788 -4.241 -22.412 1.00 83.12 91 CYS A C 1
ATOM 749 O O . CYS A 1 91 ? 5.097 -5.244 -21.765 1.00 83.12 91 CYS A O 1
ATOM 751 N N . GLN A 1 92 ? 5.310 -3.040 -22.184 1.00 81.75 92 GLN A N 1
ATOM 752 C CA . GLN A 1 92 ? 6.251 -2.742 -21.110 1.00 81.75 92 GLN A CA 1
ATOM 753 C C . GLN A 1 92 ? 5.798 -1.520 -20.311 1.00 81.75 92 GLN A C 1
ATOM 755 O O . GLN A 1 92 ? 5.061 -0.665 -20.813 1.00 81.75 92 GLN A O 1
ATOM 760 N N . PHE A 1 93 ? 6.257 -1.428 -19.065 1.00 83.94 93 PHE A N 1
ATOM 761 C CA . PHE A 1 93 ? 6.043 -0.241 -18.247 1.00 83.94 93 PHE A CA 1
ATOM 762 C C . PHE A 1 93 ? 6.982 0.882 -18.692 1.00 83.94 93 PHE A C 1
ATOM 764 O O . PHE A 1 93 ? 8.180 0.660 -18.871 1.00 83.94 93 PHE A O 1
ATOM 771 N N . GLY A 1 94 ? 6.427 2.082 -18.865 1.00 82.88 94 GLY A N 1
ATOM 772 C CA . GLY A 1 94 ? 7.199 3.306 -19.059 1.00 82.88 94 GLY A CA 1
ATOM 773 C C . GLY A 1 94 ? 8.059 3.647 -17.835 1.00 82.88 94 GLY A C 1
ATOM 774 O O . GLY A 1 94 ? 7.916 3.013 -16.791 1.00 82.88 94 GLY A O 1
ATOM 775 N N . PRO A 1 95 ? 8.962 4.638 -17.940 1.00 82.75 95 PRO A N 1
ATOM 776 C CA . PRO A 1 95 ? 9.875 5.003 -16.861 1.00 82.75 95 PRO A CA 1
ATOM 777 C C . PRO A 1 95 ? 9.127 5.493 -15.618 1.00 82.75 95 PRO A C 1
ATOM 779 O O . PRO A 1 95 ? 8.175 6.268 -15.711 1.00 82.75 95 PRO A O 1
ATOM 782 N N . THR A 1 96 ? 9.603 5.093 -14.437 1.00 80.31 96 THR A N 1
ATOM 783 C CA . THR A 1 96 ? 8.978 5.477 -13.168 1.00 80.31 96 THR A CA 1
ATOM 784 C C . THR A 1 96 ? 9.051 6.996 -12.980 1.00 80.31 96 THR A C 1
ATOM 786 O O . THR A 1 96 ? 10.154 7.556 -12.957 1.00 80.31 96 THR A O 1
ATOM 789 N N . PRO A 1 97 ? 7.920 7.702 -12.802 1.00 83.31 97 PRO A N 1
ATOM 790 C CA . PRO A 1 97 ? 7.959 9.133 -12.548 1.00 83.31 97 PRO A CA 1
ATOM 791 C C . PRO A 1 97 ? 8.582 9.402 -11.174 1.00 83.31 97 PRO A C 1
ATOM 793 O O . PRO A 1 97 ? 8.189 8.800 -10.177 1.00 83.31 97 PRO A O 1
ATOM 796 N N . ARG A 1 98 ? 9.506 10.368 -11.090 1.00 84.12 98 ARG A N 1
ATOM 797 C CA . ARG A 1 98 ? 10.181 10.752 -9.827 1.00 84.12 98 ARG A CA 1
ATOM 798 C C . ARG A 1 98 ? 9.209 11.162 -8.716 1.00 84.12 98 ARG A C 1
ATOM 800 O O . ARG A 1 98 ? 9.512 11.010 -7.537 1.00 84.12 98 ARG A O 1
ATOM 807 N N . VAL A 1 99 ? 8.034 11.661 -9.099 1.00 85.56 99 VAL A N 1
ATOM 808 C CA . VAL A 1 99 ? 6.946 12.013 -8.177 1.00 85.56 99 VAL A CA 1
ATOM 809 C C . VAL A 1 99 ? 6.472 10.793 -7.382 1.00 85.56 99 VAL A C 1
ATOM 811 O O . VAL A 1 99 ? 6.169 10.933 -6.202 1.00 85.56 99 VAL A O 1
ATOM 814 N N . LEU A 1 100 ? 6.468 9.597 -7.985 1.00 83.44 100 LEU A N 1
ATOM 815 C CA . LEU A 1 100 ? 6.071 8.365 -7.304 1.00 83.44 100 LEU A CA 1
ATOM 816 C C . LEU A 1 100 ? 7.040 8.038 -6.165 1.00 83.44 100 LEU A C 1
ATOM 818 O O . LEU A 1 100 ? 6.603 7.841 -5.038 1.00 83.44 100 LEU A O 1
ATOM 822 N N . THR A 1 101 ? 8.349 8.070 -6.430 1.00 87.81 101 THR A N 1
ATOM 823 C CA . THR A 1 101 ? 9.386 7.889 -5.401 1.00 87.81 101 THR A CA 1
ATOM 824 C C . THR A 1 101 ? 9.254 8.926 -4.285 1.00 87.81 101 THR A C 1
ATOM 826 O O . THR A 1 101 ? 9.286 8.574 -3.110 1.00 87.81 101 THR A O 1
ATOM 829 N N . GLY A 1 102 ? 9.037 10.200 -4.636 1.00 88.88 102 GLY A N 1
ATOM 830 C CA . GLY A 1 102 ? 8.816 11.263 -3.652 1.00 88.88 102 GLY A CA 1
ATOM 831 C C . GLY A 1 102 ? 7.600 11.004 -2.757 1.00 88.88 102 GLY A C 1
ATOM 832 O O . GLY A 1 102 ? 7.694 11.157 -1.541 1.00 88.88 102 GLY A O 1
ATOM 833 N N . MET A 1 103 ? 6.485 10.553 -3.340 1.00 88.25 103 MET A N 1
ATOM 834 C CA . MET A 1 103 ? 5.277 10.187 -2.597 1.00 88.25 103 MET A CA 1
ATOM 835 C C . MET A 1 103 ? 5.547 9.048 -1.605 1.00 88.25 103 MET A C 1
ATOM 837 O O . MET A 1 103 ? 5.145 9.162 -0.449 1.00 88.25 103 MET A O 1
ATOM 841 N N . MET A 1 104 ? 6.283 8.009 -2.017 1.00 88.81 104 MET A N 1
ATOM 842 C CA . MET A 1 104 ? 6.628 6.879 -1.139 1.00 88.81 104 MET A CA 1
ATOM 843 C C . MET A 1 104 ? 7.524 7.297 0.031 1.00 88.81 104 MET A C 1
ATOM 845 O O . MET A 1 104 ? 7.341 6.837 1.157 1.00 88.81 104 MET A O 1
ATOM 849 N N . CYS A 1 105 ? 8.474 8.205 -0.200 1.00 91.25 105 CYS A N 1
ATOM 850 C CA . CYS A 1 105 ? 9.301 8.746 0.877 1.00 91.25 105 CYS A CA 1
ATOM 851 C C . CYS A 1 105 ? 8.458 9.495 1.917 1.00 91.25 105 CYS A C 1
ATOM 853 O O . CYS A 1 105 ? 8.664 9.318 3.117 1.00 91.25 105 CYS A O 1
ATOM 855 N N . VAL A 1 106 ? 7.499 10.312 1.467 1.00 93.06 106 VAL A N 1
ATOM 856 C CA . VAL A 1 106 ? 6.615 11.071 2.364 1.00 93.06 106 VAL A CA 1
ATOM 857 C C . VAL A 1 106 ? 5.734 10.137 3.190 1.00 93.06 106 VAL A C 1
ATOM 859 O O . VAL A 1 106 ? 5.619 10.334 4.399 1.00 93.06 106 VAL A O 1
ATOM 862 N N . THR A 1 107 ? 5.150 9.101 2.580 1.00 89.31 107 THR A N 1
ATOM 863 C CA . THR A 1 107 ? 4.326 8.130 3.316 1.00 89.31 107 THR A CA 1
ATOM 864 C C . THR A 1 107 ? 5.145 7.345 4.337 1.00 89.31 107 THR A C 1
ATOM 866 O O . THR A 1 107 ? 4.728 7.229 5.484 1.00 89.31 107 THR A O 1
ATOM 869 N N . SER A 1 108 ? 6.351 6.898 3.978 1.00 91.75 108 SER A N 1
ATOM 870 C CA . SER A 1 108 ? 7.233 6.180 4.908 1.00 91.75 108 SER A CA 1
ATOM 871 C C . SER A 1 108 ? 7.715 7.058 6.065 1.00 91.75 108 SER A C 1
ATOM 873 O O . SER A 1 108 ? 7.861 6.575 7.186 1.00 91.75 108 SER A O 1
ATOM 875 N N . LEU A 1 109 ? 7.941 8.355 5.826 1.00 93.62 109 LEU A N 1
ATOM 876 C CA . LEU A 1 109 ? 8.283 9.305 6.887 1.00 93.62 109 LEU A CA 1
ATOM 877 C C . LEU A 1 109 ? 7.109 9.524 7.851 1.00 93.62 109 LEU A C 1
ATOM 879 O O . LEU A 1 109 ? 7.311 9.602 9.062 1.00 93.62 109 LEU A O 1
ATOM 883 N N . PHE A 1 110 ? 5.889 9.614 7.322 1.00 92.25 110 PHE A N 1
ATOM 884 C CA . PHE A 1 110 ? 4.686 9.687 8.143 1.00 92.25 110 PHE A CA 1
ATOM 885 C C . PHE A 1 110 ? 4.528 8.433 9.014 1.00 92.25 110 PHE A C 1
ATOM 887 O O . PHE A 1 110 ? 4.328 8.554 10.222 1.00 92.25 110 PHE A O 1
ATOM 894 N N . ASP A 1 111 ? 4.708 7.244 8.439 1.00 90.12 111 ASP A N 1
ATOM 895 C CA . ASP A 1 111 ? 4.635 5.986 9.187 1.00 90.12 111 ASP A CA 1
ATOM 896 C C . ASP A 1 111 ? 5.728 5.897 10.259 1.00 90.12 111 ASP A C 1
ATOM 898 O O . ASP A 1 111 ? 5.457 5.482 11.385 1.00 90.12 111 ASP A O 1
ATOM 902 N N . PHE A 1 112 ? 6.944 6.365 9.961 1.00 93.12 112 PHE A N 1
ATOM 903 C CA . PHE A 1 112 ? 8.006 6.481 10.961 1.00 93.12 112 PHE A CA 1
ATOM 904 C C . PHE A 1 112 ? 7.585 7.370 12.138 1.00 93.12 112 PHE A C 1
ATOM 906 O O . PHE A 1 112 ? 7.780 6.998 13.296 1.00 93.12 112 PHE A O 1
ATOM 913 N N . ALA A 1 113 ? 6.972 8.524 11.858 1.00 93.44 113 ALA A N 1
ATOM 914 C CA . ALA A 1 113 ? 6.472 9.419 12.895 1.00 93.44 113 ALA A CA 1
ATOM 915 C C . ALA A 1 113 ? 5.360 8.765 13.735 1.00 93.44 113 ALA A C 1
ATOM 917 O O . ALA A 1 113 ? 5.336 8.948 14.952 1.00 93.44 113 ALA A O 1
ATOM 918 N N . LEU A 1 114 ? 4.480 7.965 13.120 1.00 89.69 114 LEU A N 1
ATOM 919 C CA . LEU A 1 114 ? 3.466 7.193 13.843 1.00 89.69 114 LEU A CA 1
ATOM 920 C C . LEU A 1 114 ? 4.090 6.138 14.757 1.00 89.69 114 LEU A C 1
ATOM 922 O O . LEU A 1 114 ? 3.715 6.063 15.926 1.00 89.69 114 LEU A O 1
ATOM 926 N N . VAL A 1 115 ? 5.059 5.358 14.266 1.00 90.44 115 VAL A N 1
ATOM 927 C CA . VAL A 1 115 ? 5.773 4.375 15.096 1.00 90.44 115 VAL A CA 1
ATOM 928 C C . VAL A 1 115 ? 6.461 5.077 16.264 1.00 90.44 115 VAL A C 1
ATOM 930 O O . VAL A 1 115 ? 6.316 4.644 17.405 1.00 90.44 115 VAL A O 1
ATOM 933 N N . ALA A 1 116 ? 7.153 6.190 16.011 1.00 90.69 116 ALA A N 1
ATOM 934 C CA . ALA A 1 116 ? 7.807 6.966 17.059 1.00 90.69 116 ALA A CA 1
ATOM 935 C C . ALA A 1 116 ? 6.802 7.453 18.113 1.00 90.69 116 ALA A C 1
ATOM 937 O O . ALA A 1 116 ? 7.033 7.272 19.306 1.00 90.69 116 ALA A O 1
ATOM 938 N N . LEU A 1 117 ? 5.661 8.007 17.691 1.00 88.62 117 LEU A N 1
ATOM 939 C CA . LEU A 1 117 ? 4.608 8.462 18.598 1.00 88.62 117 LEU A CA 1
ATOM 940 C C . LEU A 1 117 ? 4.045 7.315 19.447 1.00 88.62 117 LEU A C 1
ATOM 942 O O . LEU A 1 117 ? 3.847 7.485 20.648 1.00 88.62 117 LEU A O 1
ATOM 946 N N . VAL A 1 118 ? 3.799 6.148 18.846 1.00 86.38 118 VAL A N 1
ATOM 947 C CA . VAL A 1 118 ? 3.311 4.961 19.565 1.00 86.38 118 VAL A CA 1
ATOM 948 C C . VAL A 1 118 ? 4.334 4.501 20.601 1.00 86.38 118 VAL A C 1
ATOM 950 O O . VAL A 1 118 ? 3.961 4.254 21.745 1.00 86.38 118 VAL A O 1
ATOM 953 N N . LEU A 1 119 ? 5.619 4.460 20.244 1.00 85.62 119 LEU A N 1
ATOM 954 C CA . LEU A 1 119 ? 6.689 4.097 21.174 1.00 85.62 119 LEU A CA 1
ATOM 955 C C . LEU A 1 119 ? 6.825 5.111 22.317 1.00 85.62 119 LEU A C 1
ATOM 957 O O . LEU A 1 119 ? 6.943 4.708 23.471 1.00 85.62 119 LEU A O 1
ATOM 961 N N . PHE A 1 120 ? 6.758 6.413 22.030 1.00 87.38 120 PHE A N 1
ATOM 962 C CA . PHE A 1 120 ? 6.789 7.442 23.072 1.00 87.38 120 PHE A CA 1
ATOM 963 C C . PHE A 1 120 ? 5.584 7.340 24.010 1.00 87.38 120 PHE A C 1
ATOM 965 O O . PHE A 1 120 ? 5.757 7.378 25.226 1.00 87.38 120 PHE A O 1
ATOM 972 N N . ASN A 1 121 ? 4.383 7.129 23.467 1.00 84.19 121 ASN A N 1
ATOM 973 C CA . ASN A 1 121 ? 3.174 6.936 24.267 1.00 84.19 121 ASN A CA 1
ATOM 974 C C . ASN A 1 121 ? 3.247 5.675 25.143 1.00 84.19 121 ASN A C 1
ATOM 976 O O . ASN A 1 121 ? 2.759 5.698 26.272 1.00 84.19 121 ASN A O 1
ATOM 980 N N . ALA A 1 122 ? 3.861 4.598 24.648 1.00 79.88 122 ALA A N 1
ATOM 981 C CA . ALA A 1 122 ? 4.059 3.369 25.411 1.00 79.88 122 ALA A CA 1
ATOM 982 C C . ALA A 1 122 ? 5.063 3.557 26.564 1.00 79.88 122 ALA A C 1
ATOM 984 O O . ALA A 1 122 ? 4.906 2.961 27.629 1.00 79.88 122 ALA A O 1
ATOM 985 N N . ILE A 1 123 ? 6.082 4.403 26.372 1.00 80.81 123 ILE A N 1
ATOM 986 C CA . ILE A 1 123 ? 7.085 4.720 27.400 1.00 80.81 123 ILE A CA 1
ATOM 987 C C . ILE A 1 123 ? 6.500 5.624 28.497 1.00 80.81 123 ILE A C 1
ATOM 989 O O . ILE A 1 123 ? 6.801 5.418 29.672 1.00 80.81 123 ILE A O 1
ATOM 993 N N . ASP A 1 124 ? 5.672 6.609 28.136 1.00 81.38 124 ASP A N 1
ATOM 994 C CA . ASP A 1 124 ? 5.193 7.651 29.060 1.00 81.38 124 ASP A CA 1
ATOM 995 C C . ASP A 1 124 ? 4.012 7.207 29.953 1.00 81.38 124 ASP A C 1
ATOM 997 O O . ASP A 1 124 ? 3.678 7.853 30.948 1.00 81.38 124 ASP A O 1
ATOM 1001 N N . ARG A 1 125 ? 3.356 6.079 29.649 1.00 72.88 125 ARG A N 1
ATOM 1002 C CA . ARG A 1 125 ? 2.178 5.625 30.407 1.00 72.88 125 ARG A CA 1
ATOM 1003 C C . ARG A 1 125 ? 2.538 5.032 31.785 1.00 72.88 125 ARG A C 1
ATOM 1005 O O . ARG A 1 125 ? 3.208 3.999 31.860 1.00 72.88 125 ARG A O 1
ATOM 1012 N N . PRO A 1 126 ? 2.008 5.578 32.904 1.00 64.31 126 PRO A N 1
ATOM 1013 C CA . PRO A 1 126 ? 2.201 5.001 34.232 1.00 64.31 126 PRO A CA 1
ATOM 1014 C C . PRO A 1 126 ? 1.378 3.712 34.393 1.00 64.31 126 PRO A C 1
ATOM 1016 O O . PRO A 1 126 ? 0.150 3.723 34.294 1.00 64.31 126 PRO A O 1
ATOM 1019 N N . ARG A 1 127 ? 2.059 2.593 34.676 1.00 63.56 127 ARG A N 1
ATOM 1020 C CA . ARG A 1 127 ? 1.470 1.258 34.902 1.00 63.56 127 ARG A CA 1
ATOM 1021 C C . ARG A 1 127 ? 0.390 1.298 35.999 1.00 63.56 127 ARG A C 1
ATOM 1023 O O . ARG A 1 127 ? 0.719 1.299 37.182 1.00 63.56 127 ARG A O 1
ATOM 1030 N N . ARG A 1 128 ? -0.898 1.303 35.631 1.00 61.53 128 ARG A N 1
ATOM 1031 C CA . ARG A 1 128 ? -2.033 1.101 36.556 1.00 61.53 128 ARG A CA 1
ATOM 1032 C C . ARG A 1 128 ? -2.785 -0.192 36.242 1.00 61.53 128 ARG A C 1
ATOM 1034 O O . ARG A 1 128 ? -2.982 -0.536 35.086 1.00 61.53 128 ARG A O 1
ATOM 1041 N N . THR A 1 129 ? -3.228 -0.850 37.309 1.00 61.03 129 THR A N 1
ATOM 1042 C CA . THR A 1 129 ? -3.484 -2.287 37.538 1.00 61.03 129 THR A CA 1
ATOM 1043 C C . THR A 1 129 ? -4.604 -2.982 36.731 1.00 61.03 129 THR A C 1
ATOM 1045 O O . THR A 1 129 ? -4.861 -4.152 36.974 1.00 61.03 129 THR A O 1
ATOM 1048 N N . ASN A 1 130 ? -5.227 -2.353 35.725 1.00 57.19 130 ASN A N 1
ATOM 1049 C CA . ASN A 1 130 ? -6.232 -3.001 34.848 1.00 57.19 130 ASN A CA 1
ATOM 1050 C C . ASN A 1 130 ? -5.650 -3.308 33.449 1.00 57.19 130 ASN A C 1
ATOM 1052 O O . ASN A 1 130 ? -6.141 -2.811 32.437 1.00 57.19 130 ASN A O 1
ATOM 1056 N N . ILE A 1 131 ? -4.536 -4.052 33.404 1.00 59.56 131 ILE A N 1
ATOM 1057 C CA . ILE A 1 131 ? -3.519 -3.936 32.334 1.00 59.56 131 ILE A CA 1
ATOM 1058 C C . ILE A 1 131 ? -3.572 -5.018 31.249 1.00 59.56 131 ILE A C 1
ATOM 1060 O O . ILE A 1 131 ? -2.960 -4.833 30.206 1.00 59.56 131 ILE A O 1
ATOM 1064 N N . GLU A 1 132 ? -4.267 -6.139 31.433 1.00 64.38 132 GLU A N 1
ATOM 1065 C CA . GLU A 1 132 ? -4.088 -7.277 30.513 1.00 64.38 132 GLU A CA 1
ATOM 1066 C C . GLU A 1 132 ? -4.679 -7.017 29.121 1.00 64.38 132 GLU A C 1
ATOM 1068 O O . GLU A 1 132 ? -3.962 -7.127 28.130 1.00 64.38 132 GLU A O 1
ATOM 1073 N N . LEU A 1 133 ? -5.936 -6.568 29.027 1.00 57.69 133 LEU A N 1
ATOM 1074 C CA . LEU A 1 133 ? -6.584 -6.336 27.729 1.00 57.69 133 LEU A CA 1
ATOM 1075 C C . LEU A 1 133 ? -5.999 -5.123 26.985 1.00 57.69 133 LEU A C 1
ATOM 1077 O O . LEU A 1 133 ? -5.798 -5.176 25.775 1.00 57.69 133 LEU A O 1
ATOM 1081 N N . ILE A 1 134 ? -5.708 -4.035 27.706 1.00 63.12 134 ILE A N 1
ATOM 1082 C CA . ILE A 1 134 ? -5.134 -2.821 27.109 1.00 63.12 134 ILE A CA 1
ATOM 1083 C C . ILE A 1 134 ? -3.680 -3.065 26.700 1.00 63.12 134 ILE A C 1
ATOM 1085 O O . ILE A 1 134 ? -3.304 -2.644 25.612 1.00 63.12 134 ILE A O 1
ATOM 1089 N N . SER A 1 135 ? -2.880 -3.781 27.502 1.00 65.38 135 SER A N 1
ATOM 1090 C CA . SER A 1 135 ? -1.493 -4.078 27.117 1.00 65.38 135 SER A CA 1
ATOM 1091 C C . SER A 1 135 ? -1.403 -5.087 25.976 1.00 65.38 135 SER A C 1
ATOM 1093 O O . SER A 1 135 ? -0.540 -4.923 25.121 1.00 65.38 135 SER A O 1
ATOM 1095 N N . ALA A 1 136 ? -2.306 -6.073 25.899 1.00 62.16 136 ALA A N 1
ATOM 1096 C CA . ALA A 1 136 ? -2.377 -6.983 24.756 1.00 62.16 136 ALA A CA 1
ATOM 1097 C C . ALA A 1 136 ? -2.729 -6.224 23.466 1.00 62.16 136 ALA A C 1
ATOM 1099 O O . ALA A 1 136 ? -2.028 -6.353 22.467 1.00 62.16 136 ALA A O 1
ATOM 1100 N N . LEU A 1 137 ? -3.748 -5.356 23.509 1.00 63.22 137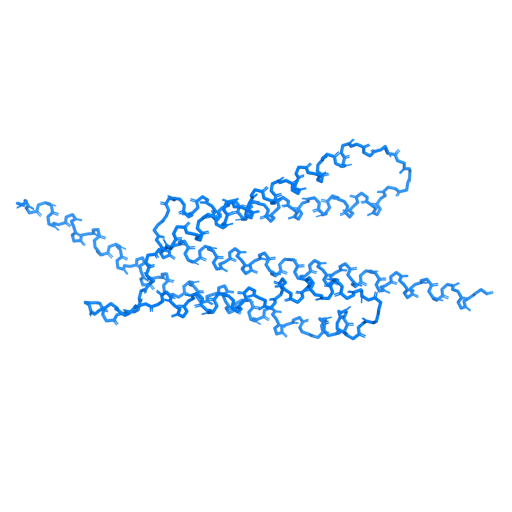 LEU A N 1
ATOM 1101 C CA . LEU A 1 137 ? -4.159 -4.556 22.352 1.00 63.22 137 LEU A CA 1
ATOM 1102 C C . LEU A 1 137 ? -3.098 -3.518 21.942 1.00 63.22 137 LEU A C 1
ATOM 1104 O O . LEU A 1 137 ? -2.935 -3.230 20.758 1.00 63.22 137 LEU A O 1
ATOM 1108 N N . GLU A 1 138 ? -2.369 -2.958 22.906 1.00 70.62 138 GLU A N 1
ATOM 1109 C CA . GLU A 1 138 ? -1.278 -2.008 22.673 1.00 70.62 138 GLU A CA 1
ATOM 1110 C C . GLU A 1 138 ? -0.051 -2.690 22.060 1.00 70.62 138 GLU A C 1
ATOM 1112 O O . GLU A 1 138 ? 0.522 -2.174 21.100 1.00 70.62 138 GLU A O 1
ATOM 1117 N N . ASN A 1 139 ? 0.315 -3.872 22.555 1.00 71.88 139 ASN A N 1
ATOM 1118 C CA . ASN A 1 139 ? 1.436 -4.644 22.028 1.00 71.88 139 ASN A CA 1
ATOM 1119 C C . ASN A 1 139 ? 1.143 -5.151 20.603 1.00 71.88 139 ASN A C 1
ATOM 1121 O O . ASN A 1 139 ? 1.982 -5.025 19.708 1.00 71.88 139 ASN A O 1
ATOM 1125 N N . ASP A 1 140 ? -0.085 -5.619 20.364 1.00 74.25 140 ASP A N 1
ATOM 1126 C CA . ASP A 1 140 ? -0.541 -6.044 19.038 1.00 74.25 140 ASP A CA 1
ATOM 1127 C C . ASP A 1 140 ? -0.648 -4.855 18.065 1.00 74.25 140 ASP A C 1
ATOM 1129 O O . ASP A 1 140 ? -0.287 -4.963 16.889 1.00 74.25 140 ASP A O 1
ATOM 1133 N N . GLY A 1 141 ? -1.086 -3.690 18.555 1.00 80.88 141 GLY A N 1
ATOM 1134 C CA . GLY A 1 141 ? -1.156 -2.453 17.779 1.00 80.88 141 GLY A CA 1
ATOM 1135 C C . GLY A 1 141 ? 0.221 -1.918 17.380 1.00 80.88 141 GLY A C 1
ATOM 1136 O O . GLY A 1 141 ? 0.432 -1.559 16.221 1.00 80.88 141 GLY A O 1
ATOM 1137 N N . ALA A 1 142 ? 1.188 -1.903 18.301 1.00 84.06 142 ALA A N 1
ATOM 1138 C CA . ALA A 1 142 ? 2.554 -1.464 18.017 1.00 84.06 142 ALA A CA 1
ATOM 1139 C C . ALA A 1 142 ? 3.230 -2.355 16.961 1.00 84.06 142 ALA A C 1
ATOM 1141 O O . ALA A 1 142 ? 3.841 -1.843 16.018 1.00 84.06 142 ALA A O 1
ATOM 1142 N N . GLY A 1 143 ? 3.060 -3.679 17.064 1.00 86.31 143 GLY A N 1
ATOM 1143 C CA . GLY A 1 143 ? 3.574 -4.630 16.075 1.00 86.31 143 GLY A CA 1
ATOM 1144 C C . GLY A 1 143 ? 3.019 -4.393 14.666 1.00 86.31 143 GLY A C 1
ATOM 1145 O O . GLY A 1 143 ? 3.760 -4.481 13.681 1.00 86.31 143 GLY A O 1
ATOM 1146 N N . LEU A 1 144 ? 1.740 -4.019 14.556 1.00 87.38 144 LEU A N 1
ATOM 1147 C CA . LEU A 1 144 ? 1.110 -3.668 13.283 1.00 87.38 144 LEU A CA 1
ATOM 1148 C C . LEU A 1 144 ? 1.762 -2.436 12.637 1.00 87.38 144 LEU A C 1
ATOM 1150 O O . LEU A 1 144 ? 2.125 -2.489 11.461 1.00 87.38 144 LEU A O 1
ATOM 1154 N N . PHE A 1 145 ? 1.947 -1.349 13.393 1.00 89.38 145 PHE A N 1
ATOM 1155 C CA . PHE A 1 145 ? 2.569 -0.126 12.871 1.00 89.38 145 PHE A CA 1
ATOM 1156 C C . PHE A 1 145 ? 4.016 -0.362 12.428 1.00 89.38 145 PHE A C 1
ATOM 1158 O O . PHE A 1 145 ? 4.409 0.101 11.359 1.00 89.38 145 PHE A O 1
ATOM 1165 N N . VAL A 1 146 ? 4.787 -1.142 13.193 1.00 90.56 146 VAL A N 1
ATOM 1166 C CA . VAL A 1 146 ? 6.158 -1.529 12.819 1.00 90.56 146 VAL A CA 1
ATOM 1167 C C . VAL A 1 146 ? 6.167 -2.361 11.536 1.00 90.56 146 VAL A C 1
ATOM 1169 O O . VAL A 1 146 ? 6.989 -2.119 10.653 1.00 90.56 146 VAL A O 1
ATOM 1172 N N . THR A 1 147 ? 5.236 -3.308 11.397 1.00 91.25 147 THR A N 1
ATOM 1173 C CA . THR A 1 147 ? 5.118 -4.147 10.193 1.00 91.25 147 THR A CA 1
ATOM 1174 C C . THR A 1 147 ? 4.786 -3.309 8.959 1.00 91.25 147 THR A C 1
ATOM 1176 O O . THR A 1 147 ? 5.425 -3.464 7.918 1.00 91.25 147 THR A O 1
ATOM 1179 N N . ILE A 1 148 ? 3.820 -2.390 9.068 1.00 91.25 148 ILE A N 1
ATOM 1180 C CA . ILE A 1 148 ? 3.444 -1.487 7.972 1.00 91.25 148 ILE A CA 1
ATOM 1181 C C . ILE A 1 148 ? 4.622 -0.585 7.599 1.00 91.25 148 ILE A C 1
ATOM 1183 O O . ILE A 1 148 ? 4.951 -0.487 6.418 1.00 91.25 148 ILE A O 1
ATOM 1187 N N . PHE A 1 149 ? 5.304 0.004 8.585 1.00 92.44 149 PHE A N 1
ATOM 1188 C CA . PHE A 1 149 ? 6.489 0.822 8.343 1.00 92.44 149 PHE A CA 1
ATOM 1189 C C . PHE A 1 149 ? 7.593 0.036 7.624 1.00 92.44 149 PHE A C 1
ATOM 1191 O O . PHE A 1 149 ? 8.147 0.528 6.646 1.00 92.44 149 PHE A O 1
ATOM 1198 N N . ALA A 1 150 ? 7.892 -1.195 8.048 1.00 93.50 150 ALA A N 1
ATOM 1199 C CA . ALA A 1 150 ? 8.914 -2.023 7.409 1.00 93.50 150 ALA A CA 1
ATOM 1200 C C . ALA A 1 150 ? 8.570 -2.340 5.943 1.00 93.50 150 ALA A C 1
ATOM 1202 O O . ALA A 1 150 ? 9.426 -2.220 5.063 1.00 93.50 150 ALA A O 1
ATOM 1203 N N . LEU A 1 151 ? 7.306 -2.684 5.670 1.00 92.88 151 LEU A N 1
ATOM 1204 C CA . LEU A 1 151 ? 6.815 -2.892 4.308 1.00 92.88 151 LEU A CA 1
ATOM 1205 C C . LEU A 1 151 ? 6.981 -1.619 3.462 1.00 92.88 151 LEU A C 1
ATOM 1207 O O . LEU A 1 151 ? 7.551 -1.676 2.375 1.00 92.88 151 LEU A O 1
ATOM 1211 N N . ARG A 1 152 ? 6.569 -0.457 3.976 1.00 91.44 152 ARG A N 1
ATOM 1212 C CA . ARG A 1 152 ? 6.656 0.839 3.279 1.00 91.44 152 ARG A CA 1
ATOM 1213 C C . ARG A 1 152 ? 8.087 1.325 3.071 1.00 91.44 152 ARG A C 1
ATOM 1215 O O . ARG A 1 152 ? 8.441 1.822 2.002 1.00 91.44 152 ARG A O 1
ATOM 1222 N N . PHE A 1 153 ? 8.956 1.107 4.049 1.00 92.44 153 PHE A N 1
ATOM 1223 C CA . PHE A 1 153 ? 10.374 1.419 3.934 1.00 92.44 153 PHE A CA 1
ATOM 1224 C C . PHE A 1 153 ? 11.048 0.583 2.836 1.00 92.44 153 PHE A C 1
ATOM 1226 O O . PHE A 1 153 ? 11.879 1.100 2.085 1.00 92.44 153 PHE A O 1
ATOM 1233 N N . SER A 1 154 ? 10.642 -0.683 2.677 1.00 93.06 154 SER A N 1
ATOM 1234 C CA . SER A 1 154 ? 11.138 -1.532 1.589 1.00 93.06 154 SER A CA 1
ATOM 1235 C C . SER A 1 154 ? 10.775 -0.990 0.197 1.00 93.06 154 SER A C 1
ATOM 1237 O O . SER A 1 154 ? 11.597 -1.085 -0.714 1.00 93.06 154 SER A O 1
ATOM 1239 N N . GLU A 1 155 ? 9.616 -0.334 0.033 1.00 91.12 155 GLU A N 1
ATOM 1240 C CA . GLU A 1 155 ? 9.227 0.311 -1.235 1.00 91.12 155 GLU A CA 1
ATOM 1241 C C . GLU A 1 155 ? 10.182 1.446 -1.599 1.00 91.12 155 GLU A C 1
ATOM 1243 O O . GLU A 1 155 ? 10.615 1.548 -2.747 1.00 91.12 155 GLU A O 1
ATOM 1248 N N . VAL A 1 156 ? 10.542 2.281 -0.619 1.00 91.75 156 VAL A N 1
ATOM 1249 C CA . VAL A 1 156 ? 11.486 3.386 -0.827 1.00 91.75 156 VAL A CA 1
ATOM 1250 C C . VAL A 1 156 ? 12.833 2.830 -1.266 1.00 91.75 156 VAL A C 1
ATOM 1252 O O . VAL A 1 156 ? 13.370 3.270 -2.281 1.00 91.75 156 VAL A O 1
ATOM 1255 N N . PHE A 1 157 ? 13.338 1.814 -0.566 1.00 91.94 157 PHE A N 1
ATOM 1256 C CA . PHE A 1 157 ? 14.598 1.168 -0.916 1.00 91.94 157 PHE A CA 1
ATOM 1257 C C . PHE A 1 157 ? 14.576 0.614 -2.349 1.00 91.94 157 PHE A C 1
ATOM 1259 O O . PHE A 1 157 ? 15.457 0.923 -3.151 1.00 91.94 157 PHE A O 1
ATOM 1266 N N . ILE A 1 158 ? 13.532 -0.132 -2.716 1.00 91.94 158 ILE A N 1
ATOM 1267 C CA . ILE A 1 158 ? 13.378 -0.677 -4.070 1.00 91.94 158 ILE A CA 1
ATOM 1268 C C . ILE A 1 158 ? 13.302 0.452 -5.107 1.00 91.94 158 ILE A C 1
ATOM 1270 O O . ILE A 1 158 ? 13.975 0.384 -6.132 1.00 91.94 158 ILE A O 1
ATOM 1274 N N . SER A 1 159 ? 12.559 1.524 -4.824 1.00 90.88 159 SER A N 1
ATOM 1275 C CA . SER A 1 159 ? 12.384 2.653 -5.746 1.00 90.88 159 SER A CA 1
ATOM 1276 C C . SER A 1 159 ? 13.663 3.446 -6.041 1.00 90.88 159 SER A C 1
ATOM 1278 O O . SER A 1 159 ? 13.709 4.153 -7.046 1.00 90.88 159 SER A O 1
ATOM 1280 N N . LEU A 1 160 ? 14.688 3.343 -5.187 1.00 90.75 160 LEU A N 1
ATOM 1281 C CA . LEU A 1 160 ? 15.965 4.045 -5.349 1.00 90.75 160 LEU A CA 1
ATOM 1282 C C . LEU A 1 160 ? 17.004 3.231 -6.128 1.00 90.75 160 LEU A C 1
ATOM 1284 O O . LEU A 1 160 ? 17.830 3.819 -6.823 1.00 90.75 160 LEU A O 1
ATOM 1288 N N . TYR A 1 161 ? 16.978 1.899 -6.006 1.00 90.88 161 TYR A N 1
ATOM 1289 C CA . TYR A 1 161 ? 18.057 1.034 -6.503 1.00 90.88 161 TYR A CA 1
ATOM 1290 C C . TYR A 1 161 ? 17.640 0.058 -7.607 1.00 90.88 161 TYR A C 1
ATOM 1292 O O . TYR A 1 161 ? 18.514 -0.535 -8.240 1.00 90.88 161 TYR A O 1
ATOM 1300 N N . ARG A 1 162 ? 16.340 -0.173 -7.822 1.00 89.31 162 ARG A N 1
ATOM 1301 C CA . ARG A 1 162 ? 15.846 -1.223 -8.727 1.00 89.31 162 ARG A CA 1
ATOM 1302 C C . ARG A 1 162 ? 15.260 -0.645 -10.020 1.00 89.31 162 ARG A C 1
ATOM 1304 O O . ARG A 1 162 ? 14.777 0.489 -10.029 1.00 89.31 162 ARG A O 1
ATOM 1311 N N . PRO A 1 163 ? 15.289 -1.414 -11.124 1.00 84.44 163 PRO A N 1
ATOM 1312 C CA . PRO A 1 163 ? 14.710 -0.991 -12.393 1.00 84.44 163 PRO A CA 1
ATOM 1313 C C . PRO A 1 163 ? 13.184 -0.873 -12.309 1.00 84.44 163 PRO A C 1
ATOM 1315 O O . PRO A 1 163 ? 12.521 -1.508 -11.489 1.00 84.44 163 PRO A O 1
ATOM 1318 N N . THR A 1 164 ? 12.609 -0.083 -13.212 1.00 83.81 164 THR A N 1
ATOM 1319 C CA . THR A 1 164 ? 11.201 0.329 -13.179 1.00 83.81 164 THR A CA 1
ATOM 1320 C C . THR A 1 164 ? 10.190 -0.811 -13.046 1.00 83.81 164 THR A C 1
ATOM 1322 O O . THR A 1 164 ? 9.256 -0.704 -12.253 1.00 83.81 164 THR A O 1
ATOM 1325 N N . ALA A 1 165 ? 10.371 -1.914 -13.774 1.00 80.94 165 ALA A N 1
ATOM 1326 C CA . ALA A 1 165 ? 9.435 -3.035 -13.724 1.00 80.94 165 ALA A CA 1
ATOM 1327 C C . ALA A 1 165 ? 9.363 -3.674 -12.323 1.00 80.94 165 ALA A C 1
ATOM 1329 O O . ALA A 1 165 ? 8.280 -4.012 -11.848 1.00 80.94 165 ALA A O 1
ATOM 1330 N N . GLU A 1 166 ? 10.496 -3.769 -11.628 1.00 83.81 166 GLU A N 1
ATOM 1331 C CA . GLU A 1 166 ? 10.541 -4.282 -10.258 1.00 83.81 166 GLU A CA 1
ATOM 1332 C C . GLU A 1 166 ? 9.922 -3.308 -9.259 1.00 83.81 166 GLU A C 1
ATOM 1334 O O . GLU A 1 166 ? 9.220 -3.733 -8.343 1.00 83.81 166 GLU A O 1
ATOM 1339 N N . VAL A 1 167 ? 10.121 -2.001 -9.464 1.00 88.31 167 VAL A N 1
ATOM 1340 C CA . VAL A 1 167 ? 9.486 -0.962 -8.644 1.00 88.31 167 VAL A CA 1
ATOM 1341 C C . VAL A 1 167 ? 7.965 -1.068 -8.733 1.00 88.31 167 VAL A C 1
ATOM 1343 O O . VAL A 1 167 ? 7.297 -1.056 -7.703 1.00 88.31 167 VAL A O 1
ATOM 1346 N N . PHE A 1 168 ? 7.403 -1.233 -9.933 1.00 86.25 168 PHE A N 1
ATOM 1347 C CA . PHE A 1 168 ? 5.956 -1.392 -10.099 1.00 86.25 168 PHE A CA 1
ATOM 1348 C C . PHE A 1 168 ? 5.420 -2.669 -9.442 1.00 86.25 168 PHE A C 1
ATOM 1350 O O . PHE A 1 168 ? 4.387 -2.614 -8.772 1.00 86.25 168 PHE A O 1
ATOM 1357 N N . VAL A 1 169 ? 6.115 -3.805 -9.575 1.00 87.38 169 VAL A N 1
ATOM 1358 C CA . VAL A 1 169 ? 5.724 -5.051 -8.889 1.00 87.38 169 VAL A CA 1
ATOM 1359 C C . VAL A 1 169 ? 5.757 -4.872 -7.372 1.00 87.38 169 VAL A C 1
ATOM 1361 O O . VAL A 1 169 ? 4.793 -5.222 -6.692 1.00 87.38 169 VAL A O 1
ATOM 1364 N N . ALA A 1 170 ? 6.833 -4.304 -6.831 1.00 89.25 170 ALA A N 1
ATOM 1365 C CA . ALA A 1 170 ? 6.983 -4.130 -5.393 1.00 89.25 170 ALA A CA 1
ATOM 1366 C C . ALA A 1 170 ? 5.941 -3.165 -4.819 1.00 89.25 170 ALA A C 1
ATOM 1368 O O . ALA A 1 170 ? 5.274 -3.509 -3.848 1.00 89.25 170 ALA A O 1
ATOM 1369 N N . VAL A 1 171 ? 5.739 -2.009 -5.459 1.00 88.38 171 VAL A N 1
ATOM 1370 C CA . VAL A 1 171 ? 4.745 -1.010 -5.037 1.00 88.38 171 VAL A CA 1
ATOM 1371 C C . VAL A 1 171 ? 3.335 -1.588 -5.077 1.00 88.38 171 VAL A C 1
ATOM 1373 O O . VAL A 1 171 ? 2.583 -1.456 -4.119 1.00 88.38 171 VAL A O 1
ATOM 1376 N N . THR A 1 172 ? 2.948 -2.262 -6.162 1.00 88.81 172 THR A N 1
ATOM 1377 C CA . THR A 1 172 ? 1.601 -2.856 -6.241 1.00 88.81 172 THR A CA 1
ATOM 1378 C C . THR A 1 172 ? 1.401 -3.955 -5.199 1.00 88.81 172 THR A C 1
ATOM 1380 O O . THR A 1 172 ? 0.319 -4.058 -4.623 1.00 88.81 172 THR A O 1
ATOM 1383 N N . THR A 1 173 ? 2.450 -4.723 -4.896 1.00 91.00 173 THR A N 1
ATOM 1384 C CA . THR A 1 173 ? 2.423 -5.774 -3.872 1.00 91.00 173 THR A CA 1
ATOM 1385 C C . THR A 1 173 ? 2.305 -5.210 -2.467 1.00 91.00 173 THR A C 1
ATOM 1387 O O . THR A 1 173 ? 1.396 -5.590 -1.730 1.00 91.00 173 THR A O 1
ATOM 1390 N N . VAL A 1 174 ? 3.190 -4.294 -2.082 1.00 92.25 174 VAL A N 1
ATOM 1391 C CA . VAL A 1 174 ? 3.173 -3.711 -0.740 1.00 92.25 174 VAL A CA 1
ATOM 1392 C C . VAL A 1 174 ? 1.899 -2.906 -0.526 1.00 92.25 174 VAL A C 1
ATOM 1394 O O . VAL A 1 174 ? 1.269 -3.042 0.522 1.00 92.25 174 VAL A O 1
ATOM 1397 N N . TRP A 1 175 ? 1.443 -2.148 -1.524 1.00 91.38 175 TRP A N 1
ATOM 1398 C CA . TRP A 1 175 ? 0.190 -1.417 -1.399 1.00 91.38 175 TRP A CA 1
ATOM 1399 C C . TRP A 1 175 ? -1.007 -2.356 -1.204 1.00 91.38 175 TRP A C 1
ATOM 1401 O O . TRP A 1 175 ? -1.822 -2.109 -0.314 1.00 91.38 175 TRP A O 1
ATOM 1411 N N . ALA A 1 176 ? -1.074 -3.471 -1.946 1.00 92.88 176 ALA A N 1
ATOM 1412 C CA . ALA A 1 176 ? -2.098 -4.496 -1.746 1.00 92.88 176 ALA A CA 1
ATOM 1413 C C . ALA A 1 176 ? -2.055 -5.083 -0.327 1.00 92.88 176 ALA A C 1
ATOM 1415 O O . ALA A 1 176 ? -3.083 -5.127 0.352 1.00 92.88 176 ALA A O 1
ATOM 1416 N N . LEU A 1 177 ? -0.868 -5.463 0.156 1.00 93.31 177 LEU A N 1
ATOM 1417 C CA . LEU A 1 177 ? -0.684 -6.008 1.503 1.00 93.31 177 LEU A CA 1
ATOM 1418 C C . LEU A 1 177 ? -1.101 -5.006 2.583 1.00 93.31 177 LEU A C 1
ATOM 1420 O O . LEU A 1 177 ? -1.882 -5.354 3.467 1.00 93.31 177 LEU A O 1
ATOM 1424 N N . CYS A 1 178 ? -0.644 -3.754 2.501 1.00 93.19 178 CYS A N 1
ATOM 1425 C CA . CYS A 1 178 ? -1.017 -2.708 3.448 1.00 93.19 178 CYS A CA 1
ATOM 1426 C C . CYS A 1 178 ? -2.531 -2.467 3.459 1.00 93.19 178 CYS A C 1
ATOM 1428 O O . CYS A 1 178 ? -3.110 -2.319 4.535 1.00 93.19 178 CYS A O 1
ATOM 1430 N N . THR A 1 179 ? -3.191 -2.451 2.298 1.00 93.81 179 THR A N 1
ATOM 1431 C CA . THR A 1 179 ? -4.652 -2.312 2.215 1.00 93.81 179 THR A CA 1
ATOM 1432 C C . THR A 1 179 ? -5.363 -3.493 2.862 1.00 93.81 179 THR A C 1
ATOM 1434 O O . THR A 1 179 ? -6.257 -3.284 3.682 1.00 93.81 179 THR A O 1
ATOM 1437 N N . MET A 1 180 ? -4.962 -4.729 2.561 1.00 94.38 180 MET A N 1
ATOM 1438 C CA . MET A 1 180 ? -5.567 -5.929 3.152 1.00 94.38 180 MET A CA 1
ATOM 1439 C C . MET A 1 180 ? -5.398 -5.955 4.674 1.00 94.38 180 MET A C 1
ATOM 1441 O O . MET A 1 180 ? -6.368 -6.169 5.403 1.00 94.38 180 MET A O 1
ATOM 1445 N N . ILE A 1 181 ? -4.181 -5.690 5.158 1.00 93.31 181 ILE A N 1
ATOM 1446 C CA . ILE A 1 181 ? -3.851 -5.655 6.585 1.00 93.31 181 ILE A CA 1
ATOM 1447 C C . ILE A 1 181 ? -4.687 -4.585 7.299 1.00 93.31 181 ILE A C 1
ATOM 1449 O O . ILE A 1 181 ? -5.378 -4.900 8.268 1.00 93.31 181 ILE A O 1
ATOM 1453 N N . ASN A 1 182 ? -4.690 -3.348 6.793 1.00 92.06 182 ASN A N 1
ATOM 1454 C CA . ASN A 1 182 ? -5.440 -2.243 7.393 1.00 92.06 182 ASN A CA 1
ATOM 1455 C C . ASN A 1 182 ? -6.948 -2.497 7.393 1.00 92.06 182 ASN A C 1
ATOM 1457 O O . ASN A 1 182 ? -7.617 -2.258 8.396 1.00 92.06 182 ASN A O 1
ATOM 1461 N N . SER A 1 183 ? -7.484 -3.018 6.290 1.00 93.88 183 SER A N 1
ATOM 1462 C CA . SER A 1 183 ? -8.915 -3.304 6.165 1.00 93.88 183 SER A CA 1
ATOM 1463 C C . SER A 1 183 ? -9.351 -4.374 7.163 1.00 93.88 183 SER A C 1
ATOM 1465 O O . SER A 1 183 ? -10.340 -4.201 7.874 1.00 93.88 183 SER A O 1
ATOM 1467 N N . ARG A 1 184 ? -8.583 -5.465 7.272 1.00 92.50 184 ARG A N 1
ATOM 1468 C CA . ARG A 1 184 ? -8.859 -6.557 8.217 1.00 92.50 184 ARG A CA 1
ATOM 1469 C C . ARG A 1 184 ? -8.715 -6.110 9.663 1.00 92.50 184 ARG A C 1
ATOM 1471 O O . ARG A 1 184 ? -9.526 -6.505 10.497 1.00 92.50 184 ARG A O 1
ATOM 1478 N N . PHE A 1 185 ? -7.718 -5.284 9.963 1.00 90.81 185 PHE A N 1
ATOM 1479 C CA . PHE A 1 185 ? -7.559 -4.697 11.288 1.00 90.81 185 PHE A CA 1
ATOM 1480 C C . PHE A 1 185 ? -8.761 -3.821 11.660 1.00 90.81 185 PHE A C 1
ATOM 1482 O O . PHE A 1 185 ? -9.345 -4.010 12.724 1.00 90.81 185 PHE A O 1
ATOM 1489 N N . HIS A 1 186 ? -9.194 -2.940 10.755 1.00 91.19 186 HIS A N 1
ATOM 1490 C CA . HIS A 1 186 ? -10.349 -2.072 10.976 1.00 91.19 186 HIS A CA 1
ATOM 1491 C C . HIS A 1 186 ? -11.631 -2.886 11.212 1.00 91.19 186 HIS A C 1
ATOM 1493 O O . HIS A 1 186 ? -12.327 -2.659 12.198 1.00 91.19 186 HIS A O 1
ATOM 1499 N N . MET A 1 187 ? -11.907 -3.896 10.379 1.00 92.06 187 MET A N 1
ATOM 1500 C CA . MET A 1 187 ? -13.072 -4.771 10.573 1.00 92.06 187 MET A CA 1
ATOM 1501 C C . MET A 1 187 ? -13.023 -5.524 11.908 1.00 92.06 187 MET A C 1
ATOM 1503 O O . MET A 1 187 ? -14.041 -5.633 12.584 1.00 92.06 187 MET A O 1
ATOM 1507 N N . ARG A 1 188 ? -11.847 -6.010 12.330 1.00 90.44 188 ARG A N 1
ATOM 1508 C CA . ARG A 1 188 ? -11.685 -6.671 13.637 1.00 90.44 188 ARG A CA 1
ATOM 1509 C C . ARG A 1 188 ? -11.961 -5.723 14.798 1.00 90.44 188 ARG A C 1
ATOM 1511 O O . ARG A 1 188 ? -12.646 -6.118 15.736 1.00 90.44 188 ARG A O 1
ATOM 1518 N N . LEU A 1 189 ? -11.457 -4.492 14.731 1.00 87.38 189 LEU A N 1
ATOM 1519 C CA . LEU A 1 189 ? -11.719 -3.481 15.754 1.00 87.38 189 LEU A CA 1
ATOM 1520 C C . LEU A 1 189 ? -13.216 -3.181 15.879 1.00 87.38 189 LEU A C 1
ATOM 1522 O O . LEU A 1 189 ? -13.749 -3.184 16.987 1.00 87.38 189 LEU A O 1
ATOM 1526 N N . GLU A 1 190 ? -13.907 -2.987 14.758 1.00 89.44 190 GLU A N 1
ATOM 1527 C CA . GLU A 1 190 ? -15.349 -2.709 14.763 1.00 89.44 190 GLU A CA 1
ATOM 1528 C C . GLU A 1 190 ? -16.169 -3.937 15.192 1.00 89.44 190 GLU A C 1
ATOM 1530 O O . GLU A 1 190 ? -17.154 -3.810 15.920 1.00 89.44 190 GLU A O 1
ATOM 1535 N N . GLY A 1 191 ? -15.721 -5.145 14.839 1.00 86.75 191 GLY A N 1
ATOM 1536 C CA . GLY A 1 191 ? -16.302 -6.393 15.334 1.00 86.75 191 GLY A CA 1
ATOM 1537 C C . GLY A 1 191 ? -16.209 -6.531 16.860 1.00 86.75 191 GLY A C 1
ATOM 1538 O O . GLY A 1 191 ? -17.185 -6.917 17.506 1.00 86.75 191 GLY A O 1
ATOM 1539 N N . LEU A 1 192 ? -15.071 -6.158 17.458 1.00 86.81 192 LEU A N 1
ATOM 1540 C CA . LEU A 1 192 ? -14.886 -6.144 18.916 1.00 86.81 192 LEU A CA 1
ATOM 1541 C C . LEU A 1 192 ? -15.732 -5.061 19.597 1.00 86.81 192 LEU A C 1
ATOM 1543 O O . LEU A 1 192 ? -16.340 -5.314 20.643 1.00 86.81 192 LEU A O 1
ATOM 1547 N N . ALA A 1 193 ? -15.811 -3.869 19.002 1.00 84.81 193 ALA A N 1
ATOM 1548 C CA . ALA A 1 193 ? -16.652 -2.786 19.502 1.0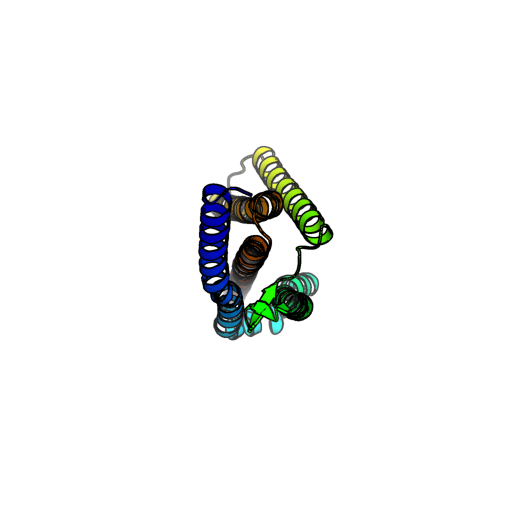0 84.81 193 ALA A CA 1
ATOM 1549 C C . ALA A 1 193 ? -18.135 -3.198 19.536 1.00 84.81 193 ALA A C 1
ATOM 1551 O O . ALA A 1 193 ? -18.819 -2.986 20.539 1.00 84.81 193 ALA A O 1
ATOM 1552 N N . LEU A 1 194 ? -18.611 -3.869 18.483 1.00 84.31 194 LEU A N 1
ATOM 1553 C CA . LEU A 1 194 ? -19.962 -4.426 18.407 1.00 84.31 194 LEU A CA 1
ATOM 1554 C C . LEU A 1 194 ? -20.228 -5.504 19.462 1.00 84.31 194 LEU A C 1
ATOM 1556 O O . LEU A 1 194 ? -21.278 -5.482 20.106 1.00 84.31 194 LEU A O 1
ATOM 1560 N N . ALA A 1 195 ? -19.297 -6.443 19.647 1.00 84.38 195 ALA A N 1
ATOM 1561 C CA . ALA A 1 195 ? -19.427 -7.497 20.653 1.00 84.38 195 ALA A CA 1
ATOM 1562 C C . ALA A 1 195 ? -19.523 -6.912 22.072 1.00 84.38 195 ALA A C 1
ATOM 1564 O O . ALA A 1 195 ? -20.376 -7.321 22.860 1.00 84.38 195 ALA A O 1
ATOM 1565 N N . THR A 1 196 ? -18.706 -5.898 22.359 1.00 83.69 196 THR A N 1
ATOM 1566 C CA . THR A 1 196 ? -18.700 -5.194 23.647 1.00 83.69 196 THR A CA 1
ATOM 1567 C C . THR A 1 196 ? -20.014 -4.445 23.878 1.00 83.69 196 THR A C 1
ATOM 1569 O O . THR A 1 196 ? -20.599 -4.544 24.955 1.00 83.69 196 THR A O 1
ATOM 1572 N N . ALA A 1 197 ? -20.523 -3.748 22.856 1.00 81.50 197 ALA A N 1
ATOM 1573 C CA . ALA A 1 197 ? -21.800 -3.042 22.933 1.00 81.50 197 ALA A CA 1
ATOM 1574 C C . ALA A 1 197 ? -22.979 -4.001 23.174 1.00 81.50 197 ALA A C 1
ATOM 1576 O O . ALA A 1 197 ? -23.830 -3.720 24.012 1.00 81.50 197 ALA A O 1
ATOM 1577 N N . ARG A 1 198 ? -23.014 -5.157 22.495 1.00 80.06 198 ARG A N 1
ATOM 1578 C CA . ARG A 1 198 ? -24.050 -6.182 22.721 1.00 80.06 198 ARG A CA 1
ATOM 1579 C C . ARG A 1 198 ? -23.979 -6.785 24.121 1.00 80.06 198 ARG A C 1
ATOM 1581 O O . ARG A 1 198 ? -25.016 -6.925 24.758 1.00 80.06 198 ARG A O 1
ATOM 1588 N N . GLY A 1 199 ? -22.780 -7.106 24.609 1.00 79.12 199 GLY A N 1
ATOM 1589 C CA . GLY A 1 199 ? -22.599 -7.627 25.967 1.00 79.12 199 GLY A CA 1
ATOM 1590 C C . GLY A 1 199 ? -23.086 -6.651 27.041 1.00 79.12 199 GLY A C 1
ATOM 1591 O O . GLY A 1 199 ? -23.726 -7.065 28.001 1.00 79.12 199 GLY A O 1
ATOM 1592 N N . ALA A 1 200 ? -22.854 -5.349 26.847 1.00 75.19 200 ALA A N 1
ATOM 1593 C CA . ALA A 1 200 ? -23.350 -4.317 27.755 1.00 75.19 200 ALA A CA 1
ATOM 1594 C C . ALA A 1 200 ? -24.886 -4.202 27.763 1.00 75.19 200 ALA A C 1
ATOM 1596 O O . ALA A 1 200 ? -25.456 -3.926 28.811 1.00 75.19 200 ALA A O 1
ATOM 1597 N N . VAL A 1 201 ? -25.555 -4.424 26.624 1.00 75.06 201 VAL A N 1
ATOM 1598 C CA . VAL A 1 201 ? -27.028 -4.395 26.538 1.00 75.06 201 VAL A CA 1
ATOM 1599 C C . VAL A 1 201 ? -27.655 -5.576 27.279 1.00 75.06 201 VAL A C 1
ATOM 1601 O O . VAL A 1 201 ? -28.575 -5.361 28.058 1.00 75.06 201 VAL A O 1
ATOM 1604 N N . ILE A 1 202 ? -27.125 -6.791 27.108 1.00 75.81 202 ILE A N 1
ATOM 1605 C CA . ILE A 1 202 ? -27.656 -7.995 27.778 1.00 75.81 202 ILE A CA 1
ATOM 1606 C C . ILE A 1 202 ? -27.589 -7.841 29.306 1.00 75.81 202 ILE A C 1
ATOM 1608 O O . ILE A 1 202 ? -28.562 -8.093 30.005 1.00 75.81 202 ILE A O 1
ATOM 1612 N N . MET A 1 203 ? -26.476 -7.315 29.826 1.00 69.94 203 MET A N 1
ATOM 1613 C CA . MET A 1 203 ? -26.303 -7.063 31.264 1.00 69.94 203 MET A CA 1
ATOM 1614 C C . MET A 1 203 ? -27.284 -6.025 31.838 1.00 69.94 203 MET A C 1
ATOM 1616 O O . MET A 1 203 ? -27.480 -5.992 33.049 1.00 69.94 203 MET A O 1
ATOM 1620 N N . LEU A 1 204 ? -27.861 -5.154 31.001 1.00 68.56 204 LEU A N 1
ATOM 1621 C CA . LEU A 1 204 ? -28.872 -4.177 31.417 1.00 68.56 204 LEU A CA 1
ATOM 1622 C C . LEU A 1 204 ? -30.295 -4.747 31.379 1.00 68.56 204 LEU A C 1
ATOM 1624 O O . LEU A 1 204 ? -31.146 -4.234 32.095 1.00 68.56 204 LEU A O 1
ATOM 1628 N N . GLU A 1 205 ? -30.563 -5.763 30.555 1.00 68.62 205 GLU A N 1
ATOM 1629 C CA . GLU A 1 205 ? -31.867 -6.444 30.519 1.00 68.62 205 GLU A CA 1
ATOM 1630 C C . GLU A 1 205 ? -32.044 -7.428 31.687 1.00 68.62 205 GLU A C 1
ATOM 1632 O O . GLU A 1 205 ? -33.174 -7.678 32.102 1.00 68.62 205 GLU A O 1
ATOM 1637 N N . ASP A 1 206 ? -30.944 -7.945 32.243 1.00 67.75 206 ASP A N 1
ATOM 1638 C CA . ASP A 1 206 ? -30.942 -8.884 33.375 1.00 67.75 206 ASP A CA 1
ATOM 1639 C C . ASP A 1 206 ? -30.985 -8.201 34.768 1.00 67.75 206 ASP A C 1
ATOM 1641 O O . ASP A 1 206 ? -30.970 -8.892 35.793 1.00 67.75 206 ASP A O 1
ATOM 1645 N N . MET A 1 207 ? -31.020 -6.862 34.825 1.00 60.44 207 MET A N 1
ATOM 1646 C CA . MET A 1 207 ? -31.061 -6.041 36.052 1.00 60.44 207 MET A CA 1
ATOM 1647 C C . MET A 1 207 ? -32.448 -5.450 36.316 1.00 60.44 207 MET A C 1
ATOM 1649 O O . MET A 1 207 ? -32.863 -5.469 37.498 1.00 60.44 207 MET A O 1
#

Organism: NCBI:txid153505

Foldseek 3Di:
DDPVVVVVVVVVVVVVVVVQVVLVVLLVVLLVVLVVLCVVCVVLCCPLAVPDPVDDPVLNVVLCCLRPVLSVVLVVQCVVQWDQDVVVRDTDGHFDDVVVLVVLVVVLVVLVVVLVVLVVVVVPDDDDDPDDVVVVCSVVVSVLSVVLSVLSVVLNVCVVPHGDSVSSSSVSNSSSVNSSSVNVVSSVVSVVVVVVVVVVVVVVVVD